Protein 8GJY (pdb70)

GO terms:
  GO:0003725 double-stranded RNA binding (F, IDA)
  GO:0016779 nucleotidyltransferase activity (F, IDA)

Nearest PDB structures (foldseek):
  8gjy-assembly1_A  TM=1.003E+00  e=2.990E-67  Stylophora pistillata
  5eom-assembly4_E  TM=8.001E-01  e=8.381E-23  Homo sapiens
  5eom-assembly2_B  TM=8.092E-01  e=1.813E-22  Homo sapiens
  5eom-assembly1_A  TM=8.102E-01  e=3.324E-22  Homo sapiens
  5eom-assembly7_H  TM=8.044E-01  e=8.964E-22  Homo sapiens

Organism: Stylophora pistillata (NCBI:txid50429)

InterPro domains:
  IPR024810 MAB21L/Cyclic GMP-AMP synthase-like receptor [SM01265] (65-365)
  IPR046903 Mab-21-like, nucleotidyltransferase domain [PF03281] (66-256)
  IPR046906 Mab-21-like, HhH/H2TH-like domain [PF20266] (267-361)

Radius of gyration: 21.28 Å; Cα contacts (8 Å, |Δi|>4): 542; chains: 1; bounding box: 44×40×60 Å

B-factor: mean 24.96, std 11.99, range [10.06, 82.02]

Structure (mmCIF, N/CA/C/O backbone):
data_8GJY
#
_entry.id   8GJY
#
_cell.length_a   165.160
_cell.length_b   41.319
_cell.length_c   58.649
_cell.angle_alpha   90.000
_cell.angle_beta   91.800
_cell.angle_gamma   90.000
#
_symmetry.space_group_name_H-M   'C 1 2 1'
#
loop_
_entity.id
_entity.type
_entity.pdbx_description
1 polymer 'cGAS-like receptor 1'
2 water water
#
loop_
_atom_site.group_PDB
_atom_site.id
_atom_site.type_symbol
_atom_site.label_atom_id
_atom_site.label_alt_id
_atom_site.label_comp_id
_atom_site.label_asym_id
_atom_site.label_entity_id
_atom_site.label_seq_id
_atom_site.pdbx_PDB_ins_code
_atom_site.Cartn_x
_atom_site.Cartn_y
_atom_site.Cartn_z
_atom_site.occupancy
_atom_site.B_iso_or_equiv
_atom_site.auth_seq_id
_atom_site.auth_comp_id
_atom_site.auth_asym_id
_atom_site.auth_atom_id
_atom_site.pdbx_PDB_model_num
ATOM 1 N N . TRP A 1 8 ? 77.59860 49.54075 78.24262 1.000 43.22139 8 TRP A N 1
ATOM 2 C CA . TRP A 1 8 ? 76.40986 48.69783 78.16879 1.000 36.70077 8 TRP A CA 1
ATOM 3 C C . TRP A 1 8 ? 75.34114 49.34546 77.28739 1.000 39.54722 8 TRP A C 1
ATOM 4 O O . TRP A 1 8 ? 75.02584 50.52444 77.42981 1.000 39.72058 8 TRP A O 1
ATOM 15 N N . GLU A 1 9 ? 74.79817 48.56755 76.35978 1.000 33.08821 9 GLU A N 1
ATOM 16 C CA . GLU A 1 9 ? 73.62746 48.96642 75.59694 1.000 30.80100 9 GLU A CA 1
ATOM 17 C C . GLU A 1 9 ? 72.66051 47.79433 75.57245 1.000 21.11661 9 GLU A C 1
ATOM 18 O O . GLU A 1 9 ? 73.06533 46.63747 75.70707 1.000 26.50097 9 GLU A O 1
ATOM 24 N N . SER A 1 10 ? 71.37338 48.10531 75.43789 1.000 20.05986 10 SER A N 1
ATOM 25 C CA . SER A 1 10 ? 70.35863 47.06920 75.47845 1.000 17.60062 10 SER A CA 1
ATOM 26 C C . SER A 1 10 ? 70.46420 46.17066 74.25069 1.000 17.79891 10 SER A C 1
ATOM 27 O O . SER A 1 10 ? 71.01903 46.54585 73.20955 1.000 17.46443 10 SER A O 1
ATOM 30 N N . LEU A 1 11 ? 69.91680 44.96383 74.38359 1.000 16.66576 11 LEU A N 1
ATOM 31 C CA . LEU A 1 11 ? 69.83901 44.06784 73.23543 1.000 12.13515 11 LEU A CA 1
ATOM 32 C C . LEU A 1 11 ? 68.97898 44.67355 72.12460 1.000 15.13789 11 LEU A C 1
ATOM 33 O O . LEU A 1 11 ? 69.26449 44.49127 70.93483 1.000 13.47125 11 LEU A O 1
ATOM 38 N N . ASN A 1 12 ? 67.92199 45.40032 72.49032 1.000 15.90362 12 ASN A N 1
ATOM 39 C CA . ASN A 1 12 ? 67.14837 46.13380 71.49045 1.000 13.85687 12 ASN A CA 1
ATOM 40 C C . ASN A 1 12 ? 68.03878 47.06783 70.68611 1.000 15.78059 12 ASN A C 1
ATOM 41 O O . ASN A 1 12 ? 67.94403 47.12530 69.45727 1.000 14.58489 12 ASN A O 1
ATOM 46 N N . THR A 1 13 ? 68.89728 47.83323 71.36446 1.000 14.74419 13 THR A N 1
ATOM 47 C CA . THR A 1 13 ? 69.76268 48.75834 70.64431 1.000 14.94111 13 THR A CA 1
ATOM 48 C C . THR A 1 13 ? 70.70360 48.00421 69.71641 1.000 13.60963 13 THR A C 1
ATOM 49 O O . THR A 1 13 ? 70.88129 48.38998 68.55247 1.000 14.90051 13 THR A O 1
ATOM 53 N N . THR A 1 14 ? 71.30090 46.91125 70.19703 1.000 13.26752 14 THR A N 1
ATOM 54 C CA . THR A 1 14 ? 72.22412 46.16631 69.34334 1.000 12.58983 14 THR A CA 1
ATOM 55 C C . THR A 1 14 ? 71.50100 45.54075 68.15486 1.000 14.09404 14 THR A C 1
ATOM 56 O O . THR A 1 14 ? 72.02801 45.55018 67.03528 1.000 12.43736 14 THR A O 1
ATOM 60 N N . LEU A 1 15 ? 70.29791 44.99514 68.36700 1.000 12.36359 15 LEU A N 1
ATOM 61 C CA . LEU A 1 15 ? 69.53163 44.44434 67.25527 1.000 10.32327 15 LEU A CA 1
ATOM 62 C C . LEU A 1 15 ? 69.21240 45.51906 66.22682 1.000 12.04325 15 LEU A C 1
ATOM 63 O O . LEU A 1 15 ? 69.25772 45.25761 65.01387 1.000 11.36083 15 LEU A O 1
ATOM 68 N N . ASN A 1 16 ? 68.88738 46.73177 66.68711 1.000 12.28252 16 ASN A N 1
ATOM 69 C CA . ASN A 1 16 ? 68.61036 47.80293 65.74230 1.000 11.46091 16 ASN A CA 1
ATOM 70 C C . ASN A 1 16 ? 69.87544 48.20081 64.98492 1.000 14.01225 16 ASN A C 1
ATOM 71 O O . ASN A 1 16 ? 69.81669 48.45603 63.77766 1.000 13.94857 16 ASN A O 1
ATOM 76 N N . ARG A 1 17 ? 71.03966 48.19934 65.65048 1.000 12.58189 17 ARG A N 1
ATOM 77 C CA . ARG A 1 17 ? 72.28401 48.44703 64.91116 1.000 13.83376 17 ARG A CA 1
ATOM 78 C C . ARG A 1 17 ? 72.53248 47.35805 63.86871 1.000 12.77877 17 ARG A C 1
ATOM 79 O O . ARG A 1 17 ? 73.05011 47.63305 62.77601 1.000 13.87008 17 ARG A O 1
ATOM 87 N N . PHE A 1 18 ? 72.18305 46.11113 64.19202 1.000 12.03140 18 PHE A N 1
ATOM 88 C CA . PHE A 1 18 ? 72.31084 45.03066 63.22300 1.000 12.59259 18 PHE A CA 1
ATOM 89 C C . PHE A 1 18 ? 71.40141 45.26679 62.02497 1.000 12.98277 18 PHE A C 1
ATOM 90 O O . PHE A 1 18 ? 71.83298 45.12129 60.87042 1.000 11.39148 18 PHE A O 1
ATOM 98 N N . THR A 1 19 ? 70.15159 45.66876 62.27484 1.000 11.49869 19 THR A N 1
ATOM 99 C CA . THR A 1 19 ? 69.24897 46.03148 61.18568 1.000 11.44580 19 THR A CA 1
ATOM 100 C C . THR A 1 19 ? 69.83580 47.15256 60.33480 1.000 14.44848 19 THR A C 1
ATOM 101 O O . THR A 1 19 ? 69.82996 47.08344 59.09574 1.000 13.72928 19 THR A O 1
ATOM 105 N N . ASP A 1 20 ? 70.36259 48.18740 60.98841 1.000 13.02456 20 ASP A N 1
ATOM 106 C CA . ASP A 1 20 ? 70.78573 49.38899 60.28105 1.000 14.20203 20 ASP A CA 1
ATOM 107 C C . ASP A 1 20 ? 72.05642 49.17944 59.46728 1.000 13.98743 20 ASP A C 1
ATOM 108 O O . ASP A 1 20 ? 72.32632 49.96522 58.55208 1.000 18.14038 20 ASP A O 1
ATOM 113 N N . ASN A 1 21 ? 72.85378 48.16775 59.79614 1.000 13.58406 21 ASN A N 1
ATOM 114 C CA . ASN A 1 21 ? 74.11487 47.92443 59.10877 1.000 14.55082 21 ASN A CA 1
ATOM 115 C C . ASN A 1 21 ? 74.08277 46.63960 58.30019 1.000 14.70641 21 ASN A C 1
ATOM 116 O O . ASN A 1 21 ? 74.25265 46.67040 57.07641 1.000 15.45585 21 ASN A O 1
ATOM 121 N N . VAL A 1 22 ? 73.83622 45.50154 58.94310 1.000 12.61461 22 VAL A N 1
ATOM 122 C CA . VAL A 1 22 ? 73.89435 44.23130 58.22687 1.000 12.42231 22 VAL A CA 1
ATOM 123 C C . VAL A 1 22 ? 72.64284 44.00365 57.38299 1.000 12.00411 22 VAL A C 1
ATOM 124 O O . VAL A 1 22 ? 72.74701 43.65389 56.19727 1.000 12.92795 22 VAL A O 1
ATOM 128 N N . VAL A 1 23 ? 71.44433 44.17399 57.95650 1.000 12.06834 23 VAL A N 1
ATOM 129 C CA . VAL A 1 23 ? 70.23433 43.98902 57.15300 1.000 10.96316 23 VAL A CA 1
ATOM 130 C C . VAL A 1 23 ? 70.16674 45.03039 56.04491 1.000 13.77056 23 VAL A C 1
ATOM 131 O O . VAL A 1 23 ? 69.77037 44.71865 54.90902 1.000 15.07342 23 VAL A O 1
ATOM 135 N N . LYS A 1 24 ? 70.59811 46.26799 56.32526 1.000 12.78212 24 LYS A N 1
ATOM 136 C CA . LYS A 1 24 ? 70.64433 47.27654 55.26367 1.000 13.36207 24 LYS A CA 1
ATOM 137 C C . LYS A 1 24 ? 71.52236 46.81298 54.10472 1.000 15.17375 24 LYS A C 1
ATOM 138 O O . LYS A 1 24 ? 71.14478 46.96665 52.94440 1.000 15.21969 24 LYS A O 1
ATOM 144 N N . PHE A 1 25 ? 72.69414 46.24556 54.39648 1.000 13.09842 25 PHE A N 1
ATOM 145 C CA . PHE A 1 25 ? 73.55015 45.75753 53.31505 1.000 13.54432 25 PHE A CA 1
ATOM 146 C C . PHE A 1 25 ? 72.87448 44.63577 52.53562 1.000 12.58766 25 PHE A C 1
ATOM 147 O O . PHE A 1 25 ? 72.99249 44.56916 51.29515 1.000 13.44283 25 PHE A O 1
ATOM 155 N N . ARG A 1 26 ? 72.17333 43.74072 53.23921 1.000 12.47803 26 ARG A N 1
ATOM 156 C CA . ARG A 1 26 ? 71.41312 42.68257 52.57368 1.000 11.74653 26 ARG A CA 1
ATOM 157 C C . ARG A 1 26 ? 70.37659 43.27205 51.63033 1.000 14.88683 26 ARG A C 1
ATOM 158 O O . ARG A 1 26 ? 70.27005 42.85086 50.46614 1.000 14.86007 26 ARG A O 1
ATOM 166 N N . ARG A 1 27 ? 69.61097 44.25970 52.11429 1.000 14.37764 27 ARG A N 1
ATOM 167 C CA . ARG A 1 27 ? 68.59581 44.90205 51.27782 1.000 15.66969 27 ARG A CA 1
ATOM 168 C C . ARG A 1 27 ? 69.22524 45.58467 50.07240 1.000 17.29625 27 ARG A C 1
ATOM 169 O O . ARG A 1 27 ? 68.72263 45.47228 48.94873 1.000 18.14606 27 ARG A O 1
ATOM 177 N N . ASP A 1 28 ? 70.31617 46.31730 50.28771 1.000 15.71775 28 ASP A N 1
ATOM 178 C CA . ASP A 1 28 ? 70.95708 46.99155 49.16685 1.000 16.27402 28 ASP A CA 1
ATOM 179 C C . ASP A 1 28 ? 71.48176 45.98587 48.15439 1.000 17.90989 28 ASP A C 1
ATOM 180 O O . ASP A 1 28 ? 71.42733 46.23949 46.94196 1.000 17.56513 28 ASP A O 1
ATOM 185 N N . SER A 1 29 ? 71.95728 44.82849 48.62281 1.000 14.31092 29 SER A N 1
ATOM 186 C CA . SER A 1 29 ? 72.44580 43.80800 47.70079 1.000 13.71741 29 SER A CA 1
ATOM 187 C C . SER A 1 29 ? 71.30134 43.20121 46.90261 1.000 14.85377 29 SER A C 1
ATOM 188 O O . SER A 1 29 ? 71.45416 42.90110 45.70484 1.000 15.47930 29 SER A O 1
ATOM 191 N N . ARG A 1 30 ? 70.14873 43.01976 47.54317 1.000 14.79147 30 ARG A N 1
ATOM 192 C CA . ARG A 1 30 ? 68.97627 42.50903 46.83956 1.000 14.73106 30 ARG A CA 1
ATOM 193 C C . ARG A 1 30 ? 68.53019 43.48598 45.76307 1.000 18.50160 30 ARG A C 1
ATOM 194 O O . ARG A 1 30 ? 68.25618 43.09024 44.62274 1.000 17.84560 30 ARG A O 1
ATOM 202 N N . THR A 1 31 ? 68.47102 44.77607 46.10628 1.000 17.33595 31 THR A N 1
ATOM 203 C CA . THR A 1 31 ? 68.04714 45.79571 45.14462 1.000 17.80899 31 THR A CA 1
ATOM 204 C C . THR A 1 31 ? 68.97755 45.84682 43.94267 1.000 22.91218 31 THR A C 1
ATOM 205 O O . THR A 1 31 ? 68.51869 45.93792 42.79420 1.000 23.77853 31 THR A O 1
ATOM 209 N N . LYS A 1 32 ? 70.29003 45.79875 44.18097 1.000 19.34579 32 LYS A N 1
ATOM 210 C CA . LYS A 1 32 ? 71.23349 45.87327 43.06699 1.000 20.39011 32 LYS A CA 1
ATOM 211 C C . LYS A 1 32 ? 71.08398 44.67164 42.14203 1.000 24.06898 32 LYS A C 1
ATOM 212 O O . LYS A 1 32 ? 71.15543 44.80686 40.91159 1.000 23.22890 32 LYS A O 1
ATOM 218 N N . ALA A 1 33 ? 70.83799 43.49431 42.71193 1.000 18.95928 33 ALA A N 1
ATOM 219 C CA . ALA A 1 33 ? 70.61834 42.30348 41.89950 1.000 20.15145 33 ALA A CA 1
ATOM 220 C C . ALA A 1 33 ? 69.34006 42.42259 41.07977 1.000 19.83736 33 ALA A C 1
ATOM 221 O O . ALA A 1 33 ? 69.33324 42.11617 39.87831 1.000 20.31437 33 ALA A O 1
ATOM 223 N N . LEU A 1 34 ? 68.24686 42.85114 41.71789 1.000 19.58588 34 LEU A N 1
ATOM 224 C CA . LEU A 1 34 ? 66.96107 42.95362 41.03058 1.000 22.50812 34 LEU A CA 1
ATOM 225 C C . LEU A 1 34 ? 67.06467 43.85704 39.81419 1.000 26.51605 34 LEU A C 1
ATOM 226 O O . LEU A 1 34 ? 66.48116 43.56728 38.76024 1.000 24.01867 34 LEU A O 1
ATOM 231 N N . LYS A 1 35 ? 67.82656 44.94524 39.92471 1.000 23.21703 35 LYS A N 1
ATOM 232 C CA . LYS A 1 35 ? 68.00108 45.82467 38.77165 1.000 26.34589 35 LYS A CA 1
ATOM 233 C C . LYS A 1 35 ? 68.71579 45.11567 37.62813 1.000 25.25939 35 LYS A C 1
ATOM 234 O O . LYS A 1 35 ? 68.53568 45.48182 36.45873 1.000 28.10564 35 LYS A O 1
ATOM 240 N N . CYS A 1 36 ? 69.51000 44.09053 37.93604 1.000 24.61963 36 CYS A N 1
ATOM 241 C CA . CYS A 1 36 ? 70.16347 43.30825 36.89117 1.000 24.22115 36 CYS A CA 1
ATOM 242 C C . CYS A 1 36 ? 69.21208 42.27730 36.29367 1.000 23.70472 36 CYS A C 1
ATOM 243 O O . CYS A 1 36 ? 68.98780 42.26426 35.07479 1.000 26.05813 36 CYS A O 1
ATOM 246 N N . TRP A 1 37 ? 68.61573 41.41641 37.12051 1.000 23.04538 37 TRP A N 1
ATOM 247 C CA . TRP A 1 37 ? 67.92237 40.28512 36.51408 1.000 21.85458 37 TRP A CA 1
ATOM 248 C C . TRP A 1 37 ? 66.47738 40.57157 36.13177 1.000 22.37761 37 TRP A C 1
ATOM 249 O O . TRP A 1 37 ? 65.93423 39.84679 35.29194 1.000 18.95733 37 TRP A O 1
ATOM 260 N N . ARG A 1 38 ? 65.83139 41.58357 36.71127 1.000 19.09534 38 ARG A N 1
ATOM 261 C CA . ARG A 1 38 ? 64.43926 41.84771 36.34644 1.000 20.79197 38 ARG A CA 1
ATOM 262 C C . ARG A 1 38 ? 64.26100 42.06703 34.84953 1.000 20.32976 38 ARG A C 1
ATOM 263 O O . ARG A 1 38 ? 63.35431 41.44565 34.26387 1.000 20.65051 38 ARG A O 1
ATOM 271 N N . PRO A 1 39 ? 65.06011 42.89840 34.16581 1.000 21.89397 39 PRO A N 1
ATOM 272 C CA . PRO A 1 39 ? 64.86515 43.04444 32.71299 1.000 22.87750 39 PRO A CA 1
ATOM 273 C C . PRO A 1 39 ? 65.14085 41.76801 31.94535 1.000 21.20300 39 PRO A C 1
ATOM 274 O O . PRO A 1 39 ? 64.55749 41.55939 30.87169 1.000 21.38756 39 PRO A O 1
ATOM 278 N N . ILE A 1 40 ? 66.01954 40.90746 32.45804 1.000 19.38960 40 ILE A N 1
ATOM 279 C CA . ILE A 1 40 ? 66.30382 39.64574 31.78133 1.000 18.04537 40 ILE A CA 1
ATOM 280 C C . ILE A 1 40 ? 65.10360 38.70938 31.86939 1.000 17.88509 40 ILE A C 1
ATOM 281 O O . ILE A 1 40 ? 64.65096 38.15462 30.86132 1.000 17.98054 40 ILE A O 1
ATOM 286 N N . VAL A 1 41 ? 64.54894 38.52833 33.07133 1.000 17.07959 41 VAL A N 1
ATOM 287 C CA . VAL A 1 41 ? 63.35622 37.69554 33.20891 1.000 16.05387 41 VAL A CA 1
ATOM 288 C C . VAL A 1 41 ? 62.18589 38.27917 32.42662 1.000 16.27630 41 VAL A C 1
ATOM 289 O O . VAL A 1 41 ? 61.43615 37.54934 31.76161 1.000 16.31047 41 VAL A O 1
ATOM 293 N N . ASP A 1 42 ? 62.00201 39.60152 32.48623 1.000 16.70680 42 ASP A N 1
ATOM 294 C CA . ASP A 1 42 ? 60.92960 40.21682 31.71059 1.000 17.25677 42 ASP A CA 1
ATOM 295 C C . ASP A 1 42 ? 61.11650 39.95274 30.22177 1.000 18.63464 42 ASP A C 1
ATOM 296 O O . ASP A 1 42 ? 60.14361 39.70329 29.50169 1.000 19.64147 42 ASP A O 1
ATOM 301 N N . GLY A 1 43 ? 62.36420 39.99838 29.74597 1.000 17.81952 43 GLY A N 1
ATOM 302 C CA . GLY A 1 43 ? 62.61959 39.74887 28.33766 1.000 17.17744 43 GLY A CA 1
ATOM 303 C C . GLY A 1 43 ? 62.37184 38.30390 27.95258 1.000 17.39902 43 GLY A C 1
ATOM 304 O O . GLY A 1 43 ? 61.88233 38.01787 26.85384 1.000 19.47330 43 GLY A O 1
ATOM 305 N N . ILE A 1 44 ? 62.70422 37.37304 28.84600 1.000 16.94137 44 ILE A N 1
ATOM 306 C CA . ILE A 1 44 ? 62.41578 35.96520 28.58453 1.000 16.81840 44 ILE A CA 1
ATOM 307 C C . ILE A 1 44 ? 60.91498 35.72396 28.53430 1.000 15.94217 44 ILE A C 1
ATOM 308 O O . ILE A 1 44 ? 60.40659 35.07396 27.60952 1.000 17.68441 44 ILE A O 1
ATOM 313 N N . VAL A 1 45 ? 60.18242 36.23782 29.52413 1.000 15.72819 45 VAL A N 1
ATOM 314 C CA . VAL A 1 45 ? 58.73189 36.08110 29.52201 1.000 16.52575 45 VAL A CA 1
ATOM 315 C C . VAL A 1 45 ? 58.12411 36.68474 28.26077 1.000 17.20665 45 VAL A C 1
ATOM 316 O O . VAL A 1 45 ? 57.25142 36.07812 27.62819 1.000 17.42385 45 VAL A O 1
ATOM 320 N N . ASP A 1 46 ? 58.58265 37.87901 27.86213 1.000 18.26634 46 ASP A N 1
ATOM 321 C CA . ASP A 1 46 ? 58.02849 38.52284 26.67545 1.000 19.35060 46 ASP A CA 1
ATOM 322 C C . ASP A 1 46 ? 58.24829 3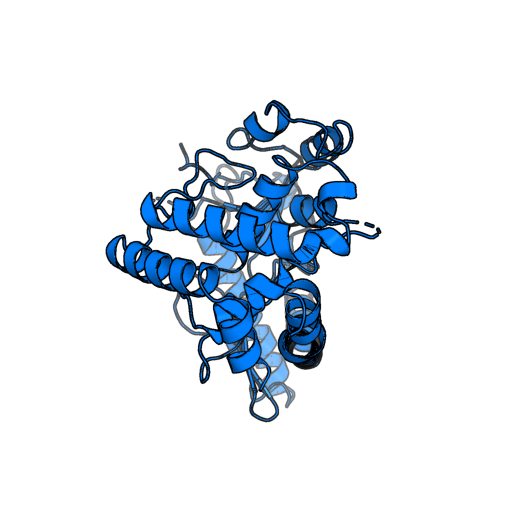7.67209 25.42771 1.000 17.94673 46 ASP A C 1
ATOM 323 O O . ASP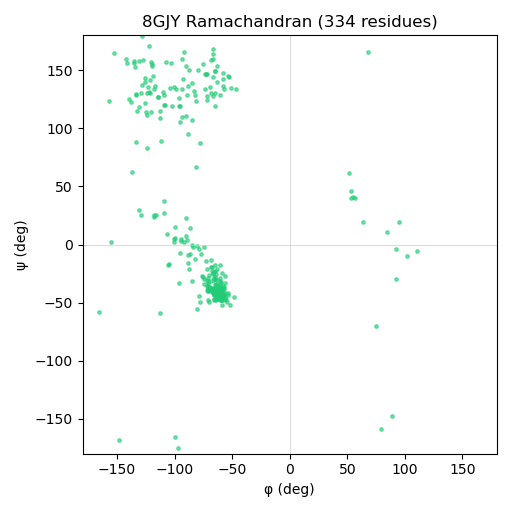 A 1 46 ? 57.33624 37.48582 24.61730 1.000 19.42360 46 ASP A O 1
ATOM 328 N N . TYR A 1 47 ? 59.46580 37.15230 25.25714 1.000 18.51689 47 TYR A N 1
ATOM 329 C CA . TYR A 1 47 ? 59.76943 36.32757 24.09306 1.000 18.32813 47 TYR A CA 1
ATOM 330 C C . TYR A 1 47 ? 58.92500 35.06247 24.09191 1.000 17.25157 47 TYR A C 1
ATOM 331 O O . TYR A 1 47 ? 58.32319 34.70446 23.07180 1.000 18.67640 47 TYR A O 1
ATOM 340 N N . VAL A 1 48 ? 58.84683 34.38199 25.23950 1.000 16.94971 48 VAL A N 1
ATOM 341 C CA . VAL A 1 48 ? 58.16624 33.09596 25.26954 1.000 17.92807 48 VAL A CA 1
ATOM 342 C C . VAL A 1 48 ? 56.67437 33.26531 25.01376 1.000 18.94906 48 VAL A C 1
ATOM 343 O O . VAL A 1 48 ? 56.07512 32.48053 24.27802 1.000 20.04678 48 VAL A O 1
ATOM 347 N N . LYS A 1 49 ? 56.04946 34.29341 25.59671 1.000 19.50716 49 LYS A N 1
ATOM 348 C CA . LYS A 1 49 ? 54.61447 34.45757 25.37818 1.000 21.96202 49 LYS A CA 1
ATOM 349 C C . LYS A 1 49 ? 54.29477 34.89620 23.95095 1.000 24.27460 49 LYS A C 1
ATOM 350 O O . LYS A 1 49 ? 53.20591 34.58933 23.44969 1.000 27.42661 49 LYS A O 1
ATOM 356 N N . ARG A 1 50 ? 55.22672 35.57940 23.26835 1.000 22.59278 50 ARG A N 1
ATOM 357 C CA . ARG A 1 50 ? 55.02023 35.94605 21.86782 1.000 27.19076 50 ARG A CA 1
ATOM 358 C C . ARG A 1 50 ? 55.22258 34.76280 20.93356 1.000 25.62894 50 ARG A C 1
ATOM 359 O O . ARG A 1 50 ? 54.65373 34.73634 19.83419 1.000 30.16613 50 ARG A O 1
ATOM 367 N N . LYS A 1 51 ? 56.04263 33.79473 21.33833 1.000 23.14725 51 LYS A N 1
ATOM 368 C CA . LYS A 1 51 ? 56.53287 32.76180 20.44248 1.000 23.30992 51 LYS A CA 1
ATOM 369 C C . LYS A 1 51 ? 55.88115 31.40202 20.62390 1.000 28.10139 51 LYS A C 1
ATOM 370 O O . LYS A 1 51 ? 56.02024 30.55251 19.73747 1.000 33.10984 51 LYS A O 1
ATOM 376 N N . ASP A 1 52 ? 55.19938 31.14671 21.73549 1.000 23.87911 52 ASP A N 1
ATOM 377 C CA . ASP A 1 52 ? 54.63920 29.82213 21.95824 1.000 23.13209 52 ASP A CA 1
ATOM 378 C 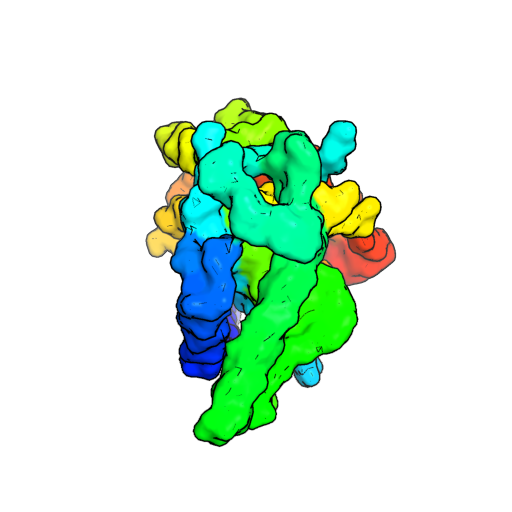C . ASP A 1 52 ? 53.24094 29.95567 22.53479 1.000 23.75272 52 ASP A C 1
ATOM 379 O O . ASP A 1 52 ? 53.06154 30.56369 23.59583 1.000 24.43616 52 ASP A O 1
ATOM 384 N N . ASP A 1 53 ? 52.25270 29.36947 21.85002 1.000 27.07821 53 ASP A N 1
ATOM 385 C CA . ASP A 1 53 ? 50.86872 29.55697 22.27709 1.000 28.63691 53 ASP A CA 1
ATOM 386 C C . ASP A 1 53 ? 50.55980 28.89127 23.61573 1.000 28.20484 53 ASP A C 1
ATOM 387 O O . ASP A 1 53 ? 49.58051 29.27176 24.26606 1.000 33.05993 53 ASP A O 1
ATOM 392 N N . ARG A 1 54 ? 51.37070 27.92997 24.06399 1.000 25.58101 54 ARG A N 1
ATOM 393 C CA . ARG A 1 54 ? 51.13328 27.35817 25.38645 1.000 22.03441 54 ARG A CA 1
ATOM 394 C C . ARG A 1 54 ? 51.38898 28.37081 26.49038 1.000 22.19974 54 ARG A C 1
ATOM 395 O O . ARG A 1 54 ? 50.83619 28.23561 27.58983 1.000 23.87397 54 ARG A O 1
ATOM 403 N N . PHE A 1 55 ? 52.18830 29.39835 26.21116 1.000 22.54316 55 PHE A N 1
ATOM 404 C CA . PHE A 1 55 ? 52.61089 30.36066 27.21943 1.000 20.48081 55 PHE A CA 1
ATOM 405 C C . PHE A 1 55 ? 52.12535 31.77332 26.91545 1.000 19.42783 55 PHE A C 1
ATOM 406 O O . PHE A 1 55 ? 52.70019 32.74182 27.42350 1.000 20.61655 55 PHE A O 1
ATOM 414 N N . HIS A 1 56 ? 51.05343 31.91097 26.13498 1.000 22.42593 56 HIS A N 1
ATOM 415 C CA . HIS A 1 56 ? 50.59731 33.23460 25.72435 1.000 24.82820 56 HIS A CA 1
ATOM 416 C C . HIS A 1 56 ? 50.15227 34.09947 26.90102 1.000 24.45180 56 HIS A C 1
ATOM 417 O O . HIS A 1 56 ? 50.13277 35.32756 26.77354 1.000 25.06346 56 HIS A O 1
ATOM 424 N N . ALA A 1 57 ? 49.81466 33.49848 28.04782 1.000 19.66352 57 ALA A N 1
ATOM 425 C CA . ALA A 1 57 ? 49.30950 34.23022 29.20523 1.000 21.01761 57 ALA A CA 1
ATOM 426 C C . ALA A 1 57 ? 50.25480 34.12901 30.39967 1.000 18.72764 57 ALA A C 1
ATOM 427 O O . ALA A 1 57 ? 49.83039 34.25928 31.54649 1.000 21.00495 57 ALA A O 1
ATOM 429 N N . LEU A 1 58 ? 51.53392 33.89119 30.13342 1.000 18.35545 58 LEU A N 1
ATOM 430 C CA . LEU A 1 58 ? 52.55041 33.82464 31.17834 1.000 18.24711 58 LEU A CA 1
ATOM 431 C C . LEU A 1 58 ? 52.79643 35.20006 31.78335 1.000 21.28663 58 LEU A C 1
ATOM 432 O O . LEU A 1 58 ? 52.93435 36.19556 31.06330 1.000 22.14371 58 LEU A O 1
ATOM 437 N N . SER A 1 59 ? 52.87936 35.25439 33.11341 1.000 20.56446 59 SER A N 1
ATOM 438 C CA . SER A 1 59 ? 53.16357 36.50566 33.79925 1.000 22.45007 59 SER A CA 1
ATOM 439 C C . SER A 1 59 ? 54.07926 36.23626 34.98071 1.000 21.77413 59 SER A C 1
ATOM 440 O O . SER A 1 59 ? 54.13550 35.12318 35.49829 1.000 21.58585 59 SER A O 1
ATOM 443 N N . VAL A 1 60 ? 54.80611 37.26976 35.39724 1.000 20.60652 60 VAL A N 1
ATOM 444 C CA . VAL A 1 60 ? 55.62355 37.19986 36.60602 1.000 18.87295 60 VAL A CA 1
ATOM 445 C C . VAL A 1 60 ? 54.74536 37.46752 37.82188 1.000 19.69296 60 VAL A C 1
ATOM 446 O O . VAL A 1 60 ? 54.00027 38.45409 37.85758 1.000 25.40140 60 VAL A O 1
ATOM 450 N N . PHE A 1 61 ? 54.81454 36.58357 38.81666 1.000 17.63591 61 PHE A N 1
ATOM 451 C CA . PHE A 1 61 ? 54.12440 36.78720 40.08410 1.000 18.74051 61 PHE A CA 1
ATOM 452 C C . PHE A 1 61 ? 55.09435 37.42137 41.07556 1.000 26.88356 61 PHE A C 1
ATOM 453 O O . PHE A 1 61 ? 56.10834 36.81127 41.42865 1.000 33.53502 61 PHE A O 1
ATOM 461 N N . HIS A 1 62 ? 54.76770 38.61965 41.55406 1.000 30.21162 62 HIS A N 1
ATOM 462 C CA . HIS A 1 62 ? 55.66747 39.38007 42.42142 1.000 30.80755 62 HIS A CA 1
ATOM 463 C C . HIS A 1 62 ? 55.49521 38.93451 43.87158 1.000 41.70790 62 HIS A C 1
ATOM 464 O O . HIS A 1 62 ? 54.49488 39.26282 44.51814 1.000 41.78869 62 HIS A O 1
ATOM 471 N N . LYS A 1 63 ? 56.48473 38.20114 44.38038 1.000 36.54119 63 LYS A N 1
ATOM 472 C CA . LYS A 1 63 ? 56.44837 37.60891 45.71105 1.000 49.82949 63 LYS A CA 1
ATOM 473 C C . LYS A 1 63 ? 57.03648 38.55668 46.75262 1.000 51.47029 63 LYS A C 1
ATOM 474 O O . LYS A 1 63 ? 57.87878 39.40663 46.44882 1.000 46.37229 63 LYS A O 1
ATOM 480 N N . GLY A 1 64 ? 56.58807 38.39148 47.99914 1.000 53.64142 64 GLY A N 1
ATOM 481 C CA . GLY A 1 64 ? 57.11093 39.21159 49.07811 1.000 56.65116 64 GLY A CA 1
ATOM 482 C C . GLY A 1 64 ? 58.51114 38.81907 49.50725 1.000 59.60080 64 GLY A C 1
ATOM 483 O O . GLY A 1 64 ? 59.28627 39.66883 49.95741 1.000 60.76947 64 GLY A O 1
ATOM 484 N N . SER A 1 65 ? 58.85732 37.53923 49.37312 1.000 48.92182 65 SER A N 1
ATOM 485 C CA . SER A 1 65 ? 60.16219 37.02863 49.77539 1.000 47.22289 65 SER A CA 1
ATOM 486 C C . SER A 1 65 ? 60.64338 36.03332 48.73198 1.000 46.90867 65 SER A C 1
ATOM 487 O O . SER A 1 65 ? 59.94530 35.06056 48.43143 1.000 47.20394 65 SER A O 1
ATOM 490 N N . TYR A 1 66 ? 61.83865 36.26888 48.19059 1.000 31.33248 66 TYR A N 1
ATOM 491 C CA . TYR A 1 66 ? 62.30546 35.48072 47.05922 1.000 21.15566 66 TYR A CA 1
ATOM 492 C C . TYR A 1 66 ? 63.82747 35.45540 46.95757 1.000 19.07475 66 TYR A C 1
ATOM 493 O O . TYR A 1 66 ? 64.36805 34.89417 45.99854 1.000 21.13989 66 TYR A O 1
ATOM 502 N N . TYR A 1 67 ? 64.51664 36.09417 47.89652 1.000 18.48275 67 TYR A N 1
ATOM 503 C CA . TYR A 1 67 ? 65.96236 36.30805 47.86877 1.000 18.19088 67 TYR A CA 1
ATOM 504 C C . TYR A 1 67 ? 66.62538 35.55446 49.01297 1.000 18.25191 67 TYR A C 1
ATOM 505 O O . TYR A 1 67 ? 66.23679 35.72368 50.17476 1.000 18.57750 67 TYR A O 1
ATOM 514 N N . GLU A 1 68 ? 67.62322 34.73377 48.68738 1.000 16.10037 68 GLU A N 1
ATOM 515 C CA . GLU A 1 68 ? 68.41482 34.00634 49.67608 1.000 19.56383 68 GLU A CA 1
ATOM 516 C C . GLU A 1 68 ? 69.87930 34.15767 49.31321 1.000 15.89851 68 GLU A C 1
ATOM 517 O O . GLU A 1 68 ? 70.25566 33.88367 48.17431 1.000 19.25971 68 GLU A O 1
ATOM 523 N N . ARG A 1 69 ? 70.71035 34.56488 50.25909 1.000 15.36954 69 ARG A N 1
ATOM 524 C CA . ARG A 1 69 ? 72.13615 34.54376 49.97473 1.000 15.70471 69 ARG A CA 1
ATOM 525 C C . ARG A 1 69 ? 72.69551 33.17391 50.33050 1.000 16.77699 69 ARG A C 1
ATOM 526 O O . ARG A 1 69 ? 72.16788 32.47060 51.19956 1.000 17.93857 69 ARG A O 1
ATOM 534 N N . SER A 1 70 ? 73.74256 32.77908 49.61985 1.000 16.16814 70 SER A N 1
ATOM 535 C CA . SER A 1 70 ? 74.42157 31.53054 49.89702 1.000 16.44078 70 SER A CA 1
ATOM 536 C C . SER A 1 70 ? 75.67124 31.80714 50.72177 1.000 17.47238 70 SER A C 1
ATOM 537 O O . SER A 1 70 ? 75.84563 32.89200 51.28951 1.000 17.89579 70 SER A O 1
ATOM 540 N N . LYS A 1 71 ? 76.55297 30.81799 50.81166 1.000 18.41821 71 LYS A N 1
ATOM 541 C CA . LYS A 1 71 ? 77.81141 31.04233 51.49615 1.000 19.41235 71 LYS A CA 1
ATOM 542 C C . LYS A 1 71 ? 78.60965 32.11444 50.76375 1.000 20.96791 71 LYS A C 1
ATOM 543 O O . LYS A 1 71 ? 78.44042 32.34051 49.55946 1.000 20.91283 71 LYS A O 1
ATOM 549 N N . VAL A 1 72 ? 79.47498 32.80146 51.51105 1.000 20.82961 72 VAL A N 1
ATOM 550 C CA . VAL A 1 72 ? 80.33196 33.79269 50.89150 1.000 22.66893 72 VAL A CA 1
ATOM 551 C C . VAL A 1 72 ? 81.19422 33.09803 49.84528 1.000 26.03864 72 VAL A C 1
ATOM 552 O O . VAL A 1 72 ? 81.80607 32.05612 50.11278 1.000 30.14490 72 VAL A O 1
ATOM 556 N N . GLY A 1 73 ? 81.20094 33.65217 48.63037 1.000 22.23996 73 GLY A N 1
ATOM 557 C CA . GLY A 1 73 ? 81.85739 33.06569 47.47729 1.000 22.71223 73 GLY A CA 1
ATOM 558 C C . GLY A 1 73 ? 80.92681 32.36111 46.50682 1.000 21.80999 73 GLY A C 1
ATOM 559 O O . GLY A 1 73 ? 81.37379 31.98229 45.41291 1.000 23.96787 73 GLY A O 1
ATOM 560 N N . GLU A 1 74 ? 79.66008 32.16235 46.87897 1.000 20.45311 74 GLU A N 1
ATOM 561 C CA . GLU A 1 74 ? 78.64072 31.48284 46.08731 1.000 19.47820 74 GLU A CA 1
ATOM 562 C C . GLU A 1 74 ? 77.62408 32.48679 45.55233 1.000 18.85743 74 GLU A C 1
ATOM 563 O O . GLU A 1 74 ? 77.39501 33.54618 46.15061 1.000 20.02733 74 GLU A O 1
ATOM 569 N N . PRO A 1 75 ? 76.92464 32.14621 44.47789 1.000 19.52126 75 PRO A N 1
ATOM 570 C CA . PRO A 1 75 ? 75.92889 33.07262 43.92871 1.000 18.34175 75 PRO A CA 1
ATOM 571 C C . PRO A 1 75 ? 74.74239 33.29350 44.86350 1.000 16.81884 75 PRO A C 1
ATOM 572 O O . PRO A 1 75 ? 74.27307 32.37020 45.52954 1.000 17.91289 75 PRO A O 1
ATOM 576 N N . ASP A 1 76 ? 74.22822 34.52506 44.86656 1.000 17.28015 76 ASP A N 1
ATOM 577 C CA . ASP A 1 76 ? 72.93407 34.78449 45.48671 1.000 15.99425 76 ASP A CA 1
ATOM 578 C C . ASP A 1 76 ? 71.83511 34.05167 44.72093 1.000 15.96527 76 ASP A C 1
ATOM 579 O O . ASP A 1 76 ? 71.93678 33.84755 43.50578 1.000 16.53229 76 ASP A O 1
ATOM 584 N N . GLU A 1 77 ? 70.77968 33.65816 45.43131 1.000 17.29805 77 GLU A N 1
ATOM 585 C CA . GLU A 1 77 ? 69.70294 32.86700 44.85449 1.000 16.54100 77 GLU A CA 1
ATOM 586 C C . GLU A 1 77 ? 68.38372 33.62276 44.89232 1.000 17.14439 77 GLU A C 1
ATOM 587 O O . GLU A 1 77 ? 68.03028 34.24671 45.89599 1.000 17.30741 77 GLU A O 1
ATOM 593 N N . PHE A 1 78 ? 67.65488 33.55614 43.78545 1.000 16.84604 78 PHE A N 1
ATOM 594 C CA . PHE A 1 78 ? 66.32326 34.12188 43.67643 1.000 16.92660 78 PHE A CA 1
ATOM 595 C C . PHE A 1 78 ? 65.38798 33.02278 43.20505 1.000 18.45421 78 PHE A C 1
ATOM 596 O O . PHE A 1 78 ? 65.75708 32.20523 42.35431 1.000 22.23014 78 PHE A O 1
ATOM 604 N N . ASP A 1 79 ? 64.19502 32.99119 43.78003 1.000 19.29174 79 ASP A N 1
ATOM 605 C CA . ASP A 1 79 ? 63.16981 32.00792 43.44849 1.000 24.14349 79 ASP A CA 1
ATOM 606 C C . ASP A 1 79 ? 61.95832 32.78618 42.95533 1.000 21.03808 79 ASP A C 1
ATOM 607 O O . ASP A 1 79 ? 61.35653 33.54644 43.72210 1.000 22.63557 79 ASP A O 1
ATOM 612 N N . LEU A 1 80 ? 61.61621 32.62217 41.67845 1.000 18.64449 80 LEU A N 1
ATOM 613 C CA A LEU A 1 80 ? 60.52637 33.34848 41.04393 0.500 17.24637 80 LEU A CA 1
ATOM 614 C CA B LEU A 1 80 ? 60.50568 33.35016 41.08833 0.500 17.21975 80 LEU A CA 1
ATOM 615 C C . LEU A 1 80 ? 59.48006 32.37985 40.52157 1.000 19.42087 80 LEU A C 1
ATOM 616 O O . LEU A 1 80 ? 59.82104 31.30200 40.02002 1.000 23.30186 80 LEU A O 1
ATOM 625 N N . MET A 1 81 ? 58.21600 32.77489 40.61329 1.000 16.40861 81 MET A N 1
ATOM 626 C CA . MET A 1 81 ? 57.11068 32.01039 40.05547 1.000 14.96883 81 MET A CA 1
ATOM 627 C C . MET A 1 81 ? 56.55799 32.75817 38.85197 1.000 16.54005 81 MET A C 1
ATOM 628 O O . MET A 1 81 ? 56.27039 33.95439 38.93966 1.000 16.30357 81 MET A O 1
ATOM 633 N N . LEU A 1 82 ? 56.43990 32.05632 37.73033 1.000 14.46253 82 LEU A N 1
ATOM 634 C CA . LEU A 1 82 ? 55.81260 32.58217 36.52261 1.000 13.89342 82 LEU A CA 1
ATOM 635 C C . LEU A 1 82 ? 54.48562 31.85828 36.34742 1.000 14.11003 82 LEU A C 1
ATOM 636 O O . LEU A 1 82 ? 54.46327 30.63087 36.21298 1.000 17.73729 82 LEU A O 1
ATOM 641 N N . VAL A 1 83 ? 53.38800 32.60743 36.33592 1.000 13.90856 83 VAL A N 1
ATOM 642 C CA . VAL A 1 83 ? 52.05049 32.02478 36.37648 1.000 15.33693 83 VAL A CA 1
ATOM 643 C C . VAL A 1 83 ? 51.45979 31.97478 34.97627 1.000 15.25416 83 VAL A C 1
ATOM 644 O O . VAL A 1 83 ? 51.50081 32.96564 34.23245 1.000 17.10321 83 VAL A O 1
ATOM 648 N N . MET A 1 84 ? 50.87404 30.83277 34.63028 1.000 14.92908 84 MET A N 1
ATOM 649 C CA . MET A 1 84 ? 50.13192 30.70209 33.37883 1.000 16.33931 84 MET A CA 1
ATOM 650 C C . MET A 1 84 ? 48.69865 31.11740 33.67555 1.000 15.87152 84 MET A C 1
ATOM 651 O O . MET A 1 84 ? 47.89407 30.31553 34.15252 1.000 15.99725 84 MET A O 1
ATOM 656 N N . ASP A 1 85 ? 48.38075 32.38971 33.40488 1.000 17.11344 85 ASP A N 1
ATOM 657 C CA . ASP A 1 85 ? 47.12615 32.96274 33.88532 1.000 18.63287 85 ASP A CA 1
ATOM 658 C C . ASP A 1 85 ? 45.90098 32.31168 33.25222 1.000 19.89975 85 ASP A C 1
ATOM 659 O O . ASP A 1 85 ? 44.83899 32.25929 33.88114 1.000 20.78271 85 ASP A O 1
ATOM 664 N N . ASN A 1 86 ? 46.02275 31.80316 32.02696 1.000 18.05133 86 ASN A N 1
ATOM 665 C CA . ASN A 1 86 ? 44.88149 31.19714 31.35843 1.000 18.96898 86 ASN A CA 1
ATOM 666 C C . ASN A 1 86 ? 44.49042 29.84404 31.93562 1.000 19.02534 86 ASN A C 1
ATOM 667 O O . ASN A 1 86 ? 43.39438 29.36008 31.63664 1.000 23.16559 86 ASN A O 1
ATOM 672 N N . LEU A 1 87 ? 45.34153 29.22026 32.74523 1.000 18.11755 87 LEU A N 1
ATOM 673 C CA . LEU A 1 87 ? 45.04900 27.89833 33.27517 1.000 18.92729 87 LEU A CA 1
ATOM 674 C C . LEU A 1 87 ? 44.39849 27.94197 34.64801 1.000 19.83654 87 LEU A C 1
ATOM 675 O O . LEU A 1 87 ? 44.15994 26.88053 35.22921 1.000 18.70870 87 LEU A O 1
ATOM 680 N N . GLU A 1 88 ? 44.08148 29.13618 35.15230 1.000 17.47329 88 GLU A N 1
ATOM 681 C CA . GLU A 1 88 ? 43.51861 29.29414 36.48970 1.000 17.32882 88 GLU A CA 1
ATOM 682 C C . GLU A 1 88 ? 42.38560 28.30809 36.73653 1.000 19.18579 88 GLU A C 1
ATOM 683 O O . GLU A 1 88 ? 41.48977 28.13803 35.89954 1.000 20.26397 88 GLU A O 1
ATOM 689 N N . LEU A 1 89 ? 42.42658 27.66238 37.90373 1.000 18.73543 89 LEU A N 1
ATOM 690 C CA . LEU A 1 89 ? 41.48354 26.61344 38.26116 1.000 18.84441 89 LEU A CA 1
ATOM 691 C C . LEU A 1 89 ? 40.40010 27.15423 39.17828 1.000 22.45378 89 LEU A C 1
ATOM 692 O O . LEU A 1 89 ? 40.68291 27.89481 40.12517 1.000 21.27099 89 LEU A O 1
ATOM 697 N N . TYR A 1 90 ? 39.16225 26.77199 38.88788 1.000 24.33543 90 TYR A N 1
ATOM 698 C CA . TYR A 1 90 ? 37.99460 27.20341 39.66041 1.000 30.32442 90 TYR A CA 1
ATOM 699 C C . TYR A 1 90 ? 37.27643 26.02446 40.30770 1.000 46.20556 90 TYR A C 1
ATOM 700 O O . TYR A 1 90 ? 37.84742 24.94164 40.46211 1.000 42.65742 90 TYR A O 1
ATOM 709 N N . GLU A 1 102 ? 47.30965 8.23195 44.72939 1.000 46.90115 102 GLU A N 1
ATOM 710 C CA . GLU A 1 102 ? 47.10967 9.34552 45.65195 1.000 47.42169 102 GLU A CA 1
ATOM 711 C C . GLU A 1 102 ? 48.43018 10.06288 45.92231 1.000 38.79118 102 GLU A C 1
ATOM 712 O O . GLU A 1 102 ? 49.43914 9.43030 46.22877 1.000 41.66949 102 GLU A O 1
ATOM 718 N N . PRO A 1 103 ? 48.41830 11.38596 45.81139 1.000 38.27235 103 PRO A N 1
ATOM 719 C CA . PRO A 1 103 ? 49.66945 12.15103 45.85341 1.000 32.02687 103 PRO A CA 1
ATOM 720 C C . PRO A 1 103 ? 50.21849 12.25735 47.26486 1.000 25.36927 103 PRO A C 1
ATOM 721 O O . PRO A 1 103 ? 49.46736 12.16676 48.24807 1.000 33.08258 103 PRO A O 1
ATOM 725 N N . PRO A 1 104 ? 51.52694 12.44889 47.40381 1.000 23.31142 104 PRO A N 1
ATOM 726 C CA . PRO A 1 104 ? 52.10481 12.69077 48.72708 1.000 24.97691 104 PRO A CA 1
ATOM 727 C C . PRO A 1 104 ? 51.64271 14.02456 49.28406 1.000 22.79381 104 PRO A C 1
ATOM 728 O O . PRO A 1 104 ? 51.20867 14.91958 48.55527 1.000 19.78429 104 PRO A O 1
ATOM 732 N N . ILE A 1 105 ? 51.74314 14.14765 50.61018 1.000 20.52694 105 ILE A N 1
ATOM 733 C CA . ILE A 1 105 ? 51.31689 15.37966 51.26366 1.000 18.74997 105 ILE A CA 1
ATOM 734 C C . ILE A 1 105 ? 52.08405 16.56251 50.68715 1.000 17.47404 105 ILE A C 1
ATOM 735 O O . ILE A 1 105 ? 53.29787 16.49498 50.45640 1.000 19.11129 105 ILE A O 1
ATOM 740 N N . GLY A 1 106 ? 51.36181 17.65463 50.42137 1.000 18.81056 106 GLY A N 1
ATOM 741 C CA . GLY A 1 106 ? 51.95621 18.82395 49.80681 1.000 16.05033 106 GLY A CA 1
ATOM 742 C C . GLY A 1 106 ? 51.87108 18.87558 48.29560 1.000 15.99971 106 GLY A C 1
ATOM 743 O O . GLY A 1 106 ? 52.28328 19.88871 47.70346 1.000 15.67256 106 GLY A O 1
ATOM 744 N N . PHE A 1 107 ? 51.34120 17.83352 47.65449 1.000 17.16758 107 PHE A N 1
ATOM 745 C CA . PHE A 1 107 ? 51.35675 17.73569 46.20082 1.000 16.91652 107 PHE A CA 1
ATOM 746 C C . PHE A 1 107 ? 49.99610 17.28557 45.68623 1.000 17.63749 107 PHE A C 1
ATOM 747 O O . PHE A 1 107 ? 49.20811 16.65564 46.39796 1.000 20.64409 107 PHE A O 1
ATOM 755 N N . THR A 1 108 ? 49.74355 17.59599 44.41502 1.000 17.37701 108 THR A N 1
ATOM 756 C CA . THR A 1 108 ? 48.50316 17.19756 43.77189 1.000 17.17643 108 THR A CA 1
ATOM 757 C C . THR A 1 108 ? 48.73268 17.04908 42.27650 1.000 21.36549 108 THR A C 1
ATOM 758 O O . THR A 1 108 ? 49.74681 17.49159 41.73803 1.000 20.19694 108 THR A O 1
ATOM 762 N N . THR A 1 109 ? 47.78477 16.40039 41.61457 1.000 21.77710 109 THR A N 1
ATOM 763 C CA . THR A 1 109 ? 47.75356 16.41200 40.15980 1.000 20.29338 109 THR A CA 1
ATOM 764 C C . THR A 1 109 ? 46.87418 17.56593 39.69044 1.000 22.52941 109 THR A C 1
ATOM 765 O O . THR A 1 109 ? 46.11405 18.15002 40.46075 1.000 24.24557 109 THR A O 1
ATOM 769 N N . VAL A 1 110 ? 46.98372 17.89720 38.40768 1.000 23.13537 110 VAL A N 1
ATOM 770 C CA . VAL A 1 110 ? 46.28175 19.03265 37.82053 1.000 23.67930 110 VAL A CA 1
ATOM 771 C C . VAL A 1 110 ? 45.58457 18.57349 36.54756 1.000 22.74444 110 VAL A C 1
ATOM 772 O O . VAL A 1 110 ? 46.24599 18.13652 35.59721 1.000 21.84517 110 VAL A O 1
ATOM 776 N N . MET A 1 111 ? 44.25860 18.68125 36.51942 1.000 24.56067 111 MET A N 1
ATOM 777 C CA . MET A 1 111 ? 43.48071 18.51638 35.29623 1.000 27.34311 111 MET A CA 1
ATOM 778 C C . MET A 1 111 ? 43.08258 19.90408 34.80827 1.000 29.45244 111 MET A C 1
ATOM 779 O O . MET A 1 111 ? 42.40224 20.64285 35.52634 1.000 31.41452 111 MET A O 1
ATOM 784 N N . ILE A 1 112 ? 43.51411 20.27213 33.60927 1.000 29.55505 112 ILE A N 1
ATOM 785 C CA . ILE A 1 112 ? 43.25617 21.62527 33.13949 1.000 31.72330 112 ILE A CA 1
ATOM 786 C C . ILE A 1 112 ? 41.96867 21.65694 32.32550 1.000 37.59940 112 ILE A C 1
ATOM 787 O O . ILE A 1 112 ? 41.48981 20.635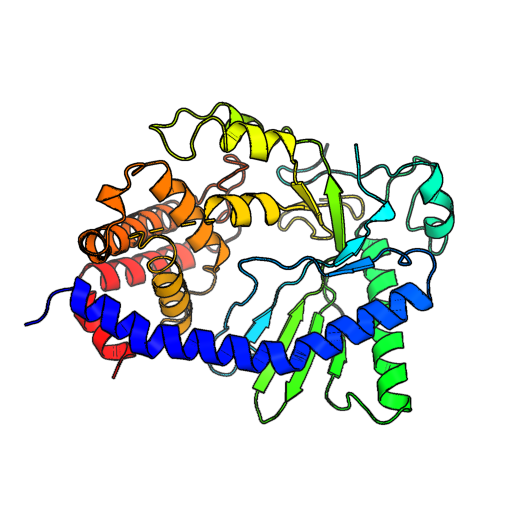45 31.82149 1.000 38.11481 112 ILE A O 1
ATOM 792 N N . ASP A 1 113 ? 41.40107 22.86018 32.21054 1.000 36.15893 113 ASP A N 1
ATOM 793 C CA . ASP A 1 113 ? 40.15439 23.06348 31.47854 1.000 38.85980 113 ASP A CA 1
ATOM 794 C C . ASP A 1 113 ? 40.28730 22.57024 30.04278 1.000 40.06446 113 ASP A C 1
ATOM 795 O O . ASP A 1 113 ? 41.27753 22.86033 29.36560 1.000 40.59224 113 ASP A O 1
ATOM 800 N N . GLN A 1 114 ? 39.27980 21.81909 29.58150 1.000 37.68708 114 GLN A N 1
ATOM 801 C CA . GLN A 1 114 ? 39.35643 21.18825 28.26487 1.000 46.61185 114 GLN A CA 1
ATOM 802 C C . GLN A 1 114 ? 39.60095 22.20497 27.15442 1.000 45.08808 114 GLN A C 1
ATOM 803 O O . GLN A 1 114 ? 40.28458 21.89520 26.17041 1.000 49.55846 114 GLN A O 1
ATOM 809 N N . GLY A 1 115 ? 39.06868 23.42150 27.29390 1.000 41.69584 115 GLY A N 1
ATOM 810 C CA . GLY A 1 115 ? 39.32735 24.45519 26.30605 1.000 42.00104 115 GLY A CA 1
ATOM 811 C C . GLY A 1 115 ? 40.77952 24.88692 26.22744 1.000 47.19999 115 GLY A C 1
ATOM 812 O O . GLY A 1 115 ? 41.18219 25.49743 25.23268 1.000 48.69455 115 GLY A O 1
ATOM 813 N N . GLU A 1 116 ? 41.57613 24.58417 27.25044 1.000 38.58460 116 GLU A N 1
ATOM 814 C CA . GLU A 1 116 ? 42.98752 24.94717 27.29381 1.000 33.94508 116 GLU A CA 1
ATOM 815 C C . GLU A 1 116 ? 43.89937 23.78453 26.93326 1.000 35.65454 116 GLU A C 1
ATOM 816 O O . GLU A 1 116 ? 45.12962 23.93727 26.95472 1.000 34.04496 116 GLU A O 1
ATOM 822 N N . GLU A 1 117 ? 43.31805 22.63829 26.58418 1.000 36.99102 117 GLU A N 1
ATOM 823 C CA . GLU A 1 117 ? 44.07710 21.40666 26.40192 1.000 38.65502 117 GLU A CA 1
ATOM 824 C C . GLU A 1 117 ? 44.93934 21.44719 25.14726 1.000 38.26802 117 GLU A C 1
ATOM 825 O O . GLU A 1 117 ? 46.12154 21.08649 25.18480 1.000 36.90342 117 GLU A O 1
ATOM 831 N N . LYS A 1 118 ? 44.35611 21.86645 24.02219 1.000 39.91263 118 LYS A N 1
ATOM 832 C CA . LYS A 1 118 ? 44.94183 21.55871 22.71774 1.000 36.32717 118 LYS A CA 1
ATOM 833 C C . LYS A 1 118 ? 46.38155 22.03363 22.53576 1.000 33.11269 118 LYS A C 1
ATOM 834 O O . LYS A 1 118 ? 47.18726 21.25206 22.00132 1.000 33.59104 118 LYS A O 1
ATOM 840 N N . PRO A 1 119 ? 46.77738 23.25310 22.91915 1.000 31.96536 119 PRO A N 1
ATOM 841 C CA . PRO A 1 119 ? 48.18638 23.63019 22.71760 1.000 35.69905 119 PRO A CA 1
ATOM 842 C C . PRO A 1 119 ? 49.15178 22.72659 23.46034 1.000 32.78129 119 PRO A C 1
ATOM 843 O O . PRO A 1 119 ? 50.27333 22.49796 22.98420 1.000 28.92364 119 PRO A O 1
ATOM 847 N N . TRP A 1 120 ? 48.73859 22.19166 24.61247 1.000 31.63018 120 TRP A N 1
ATOM 848 C CA . TRP A 1 120 ? 49.60886 21.34486 25.41417 1.000 27.04311 120 TRP A CA 1
ATOM 849 C C . TRP A 1 120 ? 49.71523 19.91708 24.88520 1.000 28.38742 120 TRP A C 1
ATOM 850 O O . TRP A 1 120 ? 50.49179 19.12642 25.42954 1.000 27.85345 120 TRP A O 1
ATOM 861 N N . LYS A 1 121 ? 48.97181 19.55805 23.83622 1.000 31.40173 121 LYS A N 1
ATOM 862 C CA . LYS A 1 121 ? 49.21713 18.26757 23.20517 1.000 32.39210 121 LYS A CA 1
ATOM 863 C C . LYS A 1 121 ? 50.58189 18.24281 22.53557 1.000 31.43889 121 LYS A C 1
ATOM 864 O O . LYS A 1 121 ? 51.17250 17.17023 22.36263 1.000 35.13226 121 LYS A O 1
ATOM 870 N N . ARG A 1 122 ? 51.09099 19.41002 22.14797 1.000 27.51141 122 ARG A N 1
ATOM 871 C CA . ARG A 1 122 ? 52.43021 19.50018 21.58890 1.000 31.67942 122 ARG A CA 1
ATOM 872 C C . ARG A 1 122 ? 53.44866 19.11206 22.65331 1.000 34.20591 122 ARG A C 1
ATOM 873 O O . ARG A 1 122 ? 53.39162 19.59958 23.78833 1.000 28.30574 122 ARG A O 1
ATOM 881 N N . ASP A 1 123 ? 54.35973 18.20775 22.28747 1.000 30.87879 123 ASP A N 1
ATOM 882 C CA . ASP A 1 123 ? 55.34673 17.62111 23.19340 1.000 32.58250 123 ASP A CA 1
ATOM 883 C C . ASP A 1 123 ? 54.69249 16.80482 24.31118 1.000 32.03428 123 ASP A C 1
ATOM 884 O O . ASP A 1 123 ? 55.32022 16.54082 25.34653 1.000 31.53850 123 ASP A O 1
ATOM 889 N N . GLU A 1 124 ? 53.43632 16.40009 24.11156 1.000 31.44542 124 GLU A N 1
ATOM 890 C CA . GLU A 1 124 ? 52.71778 15.50706 25.02570 1.000 36.77998 124 GLU A CA 1
ATOM 891 C C . GLU A 1 124 ? 52.74935 16.02015 26.46464 1.000 29.90997 124 GLU A C 1
ATOM 892 O O . GLU A 1 124 ? 52.98432 15.27088 27.41551 1.000 35.43578 124 GLU A O 1
ATOM 898 N N . CYS A 1 125 ? 52.48479 17.31872 26.62343 1.000 27.04082 125 CYS A N 1
ATOM 899 C CA . CYS A 1 125 ? 52.49817 17.90400 27.95807 1.000 23.03475 125 CYS A CA 1
ATOM 900 C C . CYS A 1 125 ? 51.26018 17.52275 28.74970 1.000 26.42895 125 CYS A C 1
ATOM 901 O O . CYS A 1 125 ? 51.30912 17.47520 29.98039 1.000 25.32490 125 CYS A O 1
ATOM 904 N N . VAL A 1 126 ? 50.15007 17.26923 28.07004 1.000 27.02215 126 VAL A N 1
ATOM 905 C CA . VAL A 1 126 ? 48.90806 16.86788 28.71154 1.000 27.96548 126 VAL A CA 1
ATOM 906 C C . VAL A 1 126 ? 48.53869 15.48313 28.19634 1.000 30.21776 126 VAL A C 1
ATOM 907 O O . VAL A 1 126 ? 48.81107 15.14114 27.04079 1.000 32.99579 126 VAL A O 1
ATOM 911 N N . ASN A 1 127 ? 47.94665 14.66453 29.06884 1.000 31.67943 127 ASN A N 1
ATOM 912 C CA . ASN A 1 127 ? 47.60795 13.30454 28.67755 1.000 35.31694 127 ASN A CA 1
ATOM 913 C C . ASN A 1 127 ? 46.14121 13.23865 28.25162 1.000 39.93181 127 ASN A C 1
ATOM 914 O O . ASN A 1 127 ? 45.44260 14.25540 28.18769 1.000 38.28890 127 ASN A O 1
ATOM 919 N N . ARG A 1 128 ? 45.66406 12.02254 27.97148 1.000 39.93824 128 ARG A N 1
ATOM 920 C CA . ARG A 1 128 ? 44.32345 11.83252 27.42758 1.000 43.40081 128 ARG A CA 1
ATOM 921 C C . ARG A 1 128 ? 43.22824 12.25788 28.39752 1.000 39.79638 128 ARG A C 1
ATOM 922 O O . ARG A 1 128 ? 42.11108 12.55385 27.95970 1.000 45.81428 128 ARG A O 1
ATOM 930 N N . ARG A 1 129 ? 43.51892 12.29863 29.69485 1.000 38.56088 129 ARG A N 1
ATOM 931 C CA . ARG A 1 129 ? 42.54749 12.67409 30.71289 1.000 39.92732 129 ARG A CA 1
ATOM 932 C C . ARG A 1 129 ? 42.56583 14.16135 31.03722 1.000 36.02162 129 ARG A C 1
ATOM 933 O O . ARG A 1 129 ? 41.81967 14.60092 31.91900 1.000 36.73613 129 ARG A O 1
ATOM 941 N N . GLY A 1 130 ? 43.40062 14.94014 30.36411 1.000 35.52632 130 GLY A N 1
ATOM 942 C CA . GLY A 1 130 ? 43.57100 16.33260 30.70496 1.000 34.18648 130 GLY A CA 1
ATOM 943 C C . GLY A 1 130 ? 44.56328 16.59682 31.81139 1.000 28.52299 130 GLY A C 1
ATOM 944 O O . GLY A 1 130 ? 44.63442 17.73261 32.29728 1.000 29.54687 130 GLY A O 1
ATOM 945 N N . MET A 1 131 ? 45.33784 15.59454 32.21909 1.000 27.51523 131 MET A N 1
ATOM 946 C CA . MET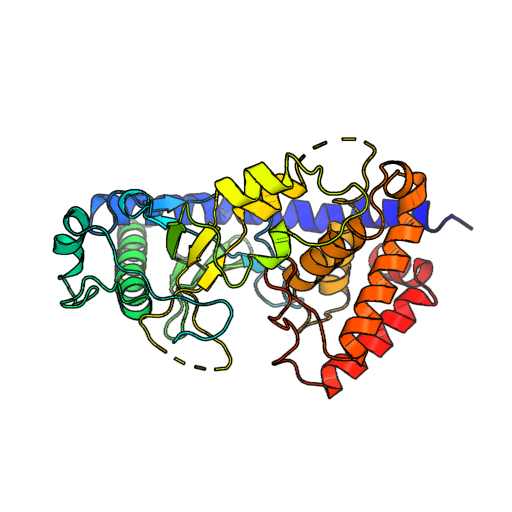 A 1 131 ? 46.30868 15.77636 33.29323 1.000 27.70850 131 MET A CA 1
ATOM 947 C C . MET A 1 131 ? 47.57481 16.41937 32.73750 1.000 22.04850 131 MET A C 1
ATOM 948 O O . MET A 1 131 ? 48.19232 15.88570 31.81090 1.000 24.25054 131 MET A O 1
ATOM 953 N N . LEU A 1 132 ? 47.95796 17.56172 33.30448 1.000 24.10408 132 LEU A N 1
ATOM 954 C CA . LEU A 1 132 ? 49.10982 18.31712 32.82363 1.000 21.02608 132 LEU A CA 1
ATOM 955 C C . LEU A 1 132 ? 50.36392 17.83099 33.53949 1.000 19.94855 132 LEU A C 1
ATOM 956 O O . LEU A 1 132 ? 50.39334 17.75862 34.77570 1.000 19.59178 132 LEU A O 1
ATOM 961 N N . ASN A 1 133 ? 51.39574 17.50546 32.76163 1.000 21.40002 133 ASN A N 1
ATOM 962 C CA . ASN A 1 133 ? 52.63702 16.94570 33.28648 1.000 19.65734 133 ASN A CA 1
ATOM 963 C C . ASN A 1 133 ? 53.59963 18.08181 33.62459 1.000 19.46045 133 ASN A C 1
ATOM 964 O O . ASN A 1 133 ? 54.11934 18.75033 32.72711 1.000 19.58287 133 ASN A O 1
ATOM 969 N N . ALA A 1 134 ? 53.84782 18.29225 34.92262 1.000 18.28509 134 ALA A N 1
ATOM 970 C CA . ALA A 1 134 ? 54.71169 19.38888 35.36175 1.000 16.95379 134 ALA A CA 1
ATOM 971 C C . ALA A 1 134 ? 56.11970 19.24469 34.80610 1.000 19.88161 134 ALA A C 1
ATOM 972 O O . ALA A 1 134 ? 56.73886 20.23545 34.39319 1.000 19.63159 134 ALA A O 1
ATOM 974 N N . THR A 1 135 ? 56.64259 18.01899 34.79118 1.000 19.14548 135 THR A N 1
ATOM 975 C CA . THR A 1 135 ? 58.00299 17.79962 34.31671 1.000 19.40622 135 THR A CA 1
ATOM 976 C C . THR A 1 135 ? 58.13093 18.14947 32.84122 1.000 21.66645 135 THR A C 1
ATOM 977 O O . THR A 1 135 ? 59.10435 18.79840 32.42851 1.000 21.20578 135 THR A O 1
ATOM 981 N N . ARG A 1 136 ? 57.14711 17.75634 32.02968 1.000 19.55317 136 ARG A N 1
ATOM 982 C CA . ARG A 1 136 ? 57.21935 18.06988 30.60728 1.000 19.65566 136 ARG A CA 1
ATOM 983 C C . ARG A 1 136 ? 56.99812 19.55484 30.35248 1.000 19.55751 136 ARG A C 1
ATOM 984 O O . ARG A 1 136 ? 57.67652 20.15227 29.50632 1.000 19.42838 136 ARG A O 1
ATOM 992 N N . VAL A 1 137 ? 56.06171 20.17222 31.07245 1.000 19.34238 137 VAL A N 1
ATOM 993 C CA . VAL A 1 137 ? 55.85886 21.61395 30.95369 1.000 18.02842 137 VAL A CA 1
ATOM 994 C C . VAL A 1 137 ? 57.15330 22.35374 31.25721 1.000 20.21342 137 VAL A C 1
ATOM 995 O O . VAL A 1 137 ? 57.54561 23.28788 30.54305 1.000 19.60454 137 VAL A O 1
ATOM 999 N N . LYS A 1 138 ? 57.85258 21.92631 32.30081 1.000 18.59759 138 LYS A N 1
ATOM 1000 C CA . LYS A 1 138 ? 59.09004 22.58901 32.68580 1.000 19.45136 138 LYS A CA 1
ATOM 1001 C C . LYS A 1 138 ? 60.15805 22.41366 31.61386 1.000 21.96852 138 LYS A C 1
ATOM 1002 O O . LYS A 1 138 ? 60.87974 23.36438 31.28887 1.000 21.27955 138 LYS A O 1
ATOM 1008 N N . ALA A 1 139 ? 60.25290 21.21559 31.02841 1.000 18.96927 139 ALA A N 1
ATOM 1009 C CA . ALA A 1 139 ? 61.25800 20.97262 29.99745 1.000 18.51643 139 ALA A CA 1
ATOM 1010 C C . ALA A 1 139 ? 60.99214 21.81411 28.75609 1.000 21.05564 139 ALA A C 1
ATOM 1011 O O . ALA A 1 139 ? 61.93204 22.31573 28.12074 1.000 20.17618 139 ALA A O 1
ATOM 1013 N N . VAL A 1 140 ? 59.71989 21.95699 28.37752 1.000 18.80269 140 VAL A N 1
ATOM 1014 C CA . VAL A 1 140 ? 59.36588 22.80654 27.24169 1.000 20.07993 140 VAL A CA 1
ATOM 1015 C C . VAL A 1 140 ? 59.72600 24.25835 27.53450 1.000 17.37433 140 VAL A C 1
ATOM 1016 O O . VAL A 1 140 ? 60.33773 24.94968 26.71068 1.000 19.65872 140 VAL A O 1
ATOM 1020 N N . PHE A 1 141 ? 59.34640 24.74832 28.71292 1.000 16.62849 141 PHE A N 1
ATOM 1021 C CA . PHE A 1 141 ? 59.67755 26.12272 29.05660 1.000 14.27612 141 PHE A CA 1
ATOM 1022 C C . PHE A 1 141 ? 61.18872 26.33423 29.06350 1.000 18.31061 141 PHE A C 1
ATOM 1023 O O . PHE A 1 141 ? 61.67401 27.38511 28.63019 1.000 18.29825 141 PHE A O 1
ATOM 1031 N N . LYS A 1 142 ? 61.95017 25.35034 29.55393 1.000 17.38824 142 LYS A N 1
ATOM 1032 C CA . LYS A 1 142 ? 63.39822 25.51391 29.59865 1.000 19.04870 142 LYS A CA 1
ATOM 1033 C C . LYS A 1 142 ? 63.96630 25.70832 28.20052 1.000 18.98993 142 LYS A C 1
ATOM 1034 O O . LYS A 1 142 ? 64.83327 26.56777 27.99424 1.000 19.21130 142 LYS A O 1
ATOM 1040 N N . ARG A 1 143 ? 63.49102 24.91680 27.22460 1.000 17.41266 143 ARG A N 1
ATOM 1041 C CA . ARG A 1 143 ? 63.94978 25.07290 25.84380 1.000 15.60569 143 ARG A CA 1
ATOM 1042 C C . ARG A 1 143 ? 63.60001 26.45481 25.31567 1.000 18.08439 143 ARG A C 1
ATOM 1043 O O . ARG A 1 143 ? 64.40480 27.08606 24.61561 1.000 18.82726 143 ARG A O 1
ATOM 1051 N N . LEU A 1 144 ? 62.39940 26.94053 25.63788 1.000 17.14904 144 LEU A N 1
ATOM 1052 C CA . LEU A 1 144 ? 61.96794 28.23946 25.13288 1.000 17.57416 144 LEU A CA 1
ATOM 1053 C C . LEU A 1 144 ? 62.74271 29.36873 25.79983 1.000 17.68178 144 LEU A C 1
ATOM 1054 O O . LEU A 1 144 ? 63.06946 30.37248 25.14726 1.000 17.27903 144 LEU A O 1
ATOM 1059 N N . ALA A 1 145 ? 63.04181 29.22576 27.09540 1.000 16.00868 145 ALA A N 1
ATOM 1060 C CA . ALA A 1 145 ? 63.84949 30.23368 27.77531 1.000 15.99358 145 ALA A CA 1
ATOM 1061 C C . ALA A 1 145 ? 65.24459 30.28759 27.18153 1.000 16.61504 145 ALA A C 1
ATOM 1062 O O . ALA A 1 145 ? 65.79727 31.37615 26.97185 1.000 17.24652 145 ALA A O 1
ATOM 1064 N N . ASP A 1 146 ? 65.82482 29.12115 26.87578 1.000 17.01324 146 ASP A N 1
ATOM 1065 C CA . ASP A 1 146 ? 67.11155 29.10429 26.18604 1.000 16.61915 146 ASP A CA 1
ATOM 1066 C C . ASP A 1 146 ? 67.01515 29.79812 24.83177 1.000 18.89014 146 ASP A C 1
ATOM 1067 O O . ASP A 1 146 ? 67.90761 30.56221 24.45275 1.000 18.38754 146 ASP A O 1
ATOM 1072 N N . GLU A 1 147 ? 65.92351 29.56385 24.10060 1.000 17.02160 147 GLU A N 1
ATOM 1073 C CA . GLU A 1 147 ? 65.74731 30.20682 22.80145 1.000 17.52078 147 GLU A CA 1
ATOM 1074 C C . GLU A 1 147 ? 65.65576 31.72676 22.94962 1.000 15.54637 147 GLU A C 1
ATOM 1075 O O . GLU A 1 147 ? 66.20253 32.47679 22.13164 1.000 16.85067 147 GLU A O 1
ATOM 1081 N N . ALA A 1 148 ? 64.96980 32.19673 23.99501 1.000 15.98014 148 ALA A N 1
ATOM 1082 C CA . ALA A 1 148 ? 64.89169 33.63148 24.25029 1.000 14.86248 148 ALA A CA 1
ATOM 1083 C C . ALA A 1 148 ? 66.26862 34.22030 24.53105 1.000 15.06183 148 ALA A C 1
ATOM 1084 O O . ALA A 1 148 ? 66.59876 35.31180 24.05378 1.000 15.69151 148 ALA A O 1
ATOM 1086 N N . ILE A 1 149 ? 67.07350 33.51830 25.32869 1.000 14.92551 149 ILE A N 1
ATOM 1087 C CA . ILE A 1 149 ? 68.40819 34.00290 25.64977 1.000 15.24190 149 ILE A CA 1
ATOM 1088 C C . ILE A 1 149 ? 69.28222 34.01607 24.40963 1.000 15.96871 149 ILE A C 1
ATOM 1089 O O . ILE A 1 149 ? 70.01785 34.98179 24.15407 1.000 17.86715 149 ILE A O 1
ATOM 1094 N N . GLN A 1 150 ? 69.19878 32.96337 23.59504 1.000 16.20511 150 GLN A N 1
ATOM 1095 C CA . GLN A 1 150 ? 69.99602 32.94419 22.37080 1.000 16.95420 150 GLN A CA 1
ATOM 1096 C C . GLN A 1 150 ? 69.57633 34.04400 21.40144 1.000 17.22768 150 GLN A C 1
ATOM 1097 O O . GLN A 1 150 ? 70.42037 34.57830 20.66954 1.000 17.85692 150 GLN A O 1
ATOM 1103 N N . ASP A 1 151 ? 68.28226 34.37202 21.35533 1.000 16.87850 151 ASP A N 1
ATOM 1104 C CA . ASP A 1 151 ? 67.82979 35.48247 20.52385 1.000 17.31093 151 ASP A CA 1
ATOM 1105 C C . ASP A 1 151 ? 68.50024 36.78980 20.95124 1.000 17.43870 151 ASP A C 1
ATOM 1106 O O . ASP A 1 151 ? 68.97757 37.55945 20.10783 1.000 18.10645 151 ASP A O 1
ATOM 1111 N N . MET A 1 152 ? 68.58329 37.03847 22.26465 1.000 16.95910 152 MET A N 1
ATOM 1112 C CA . MET A 1 152 ? 69.26102 38.25769 22.71779 1.000 17.27651 152 MET A CA 1
ATOM 1113 C C . MET A 1 152 ? 70.76200 38.20463 22.45052 1.000 17.88443 152 MET A C 1
ATOM 1114 O O . MET A 1 152 ? 71.36181 39.20678 22.03547 1.000 18.55668 152 MET A O 1
ATOM 1119 N N . LYS A 1 153 ? 71.38579 37.03682 22.63587 1.000 17.84291 153 LYS A N 1
ATOM 1120 C CA . LYS A 1 153 ? 72.80615 36.92011 22.32613 1.000 18.50077 153 LYS A CA 1
ATOM 1121 C C . LYS A 1 153 ? 73.07405 37.14567 20.83967 1.000 19.21522 153 LYS A C 1
ATOM 1122 O O . LYS A 1 153 ? 74.05414 37.79981 20.47733 1.000 20.40409 153 LYS A O 1
ATOM 1128 N N . SER A 1 154 ? 72.20896 36.61314 19.96625 1.000 19.08852 154 SER A N 1
ATOM 1129 C CA . SER A 1 154 ? 72.34257 36.88202 18.53370 1.000 19.80514 154 SER A CA 1
ATOM 1130 C C . SER A 1 154 ? 72.22585 38.36817 18.24044 1.000 20.21982 154 SER A C 1
ATOM 1131 O O . SER A 1 154 ? 72.86399 38.87784 17.31795 1.000 21.02967 154 SER A O 1
ATOM 1134 N N . LYS A 1 155 ? 71.39603 39.07700 19.00992 1.000 19.76560 155 LYS A N 1
ATOM 1135 C CA . LYS A 1 155 ? 71.24500 40.51645 18.85378 1.000 20.26560 155 LYS A CA 1
ATOM 1136 C C . LYS A 1 155 ? 72.35965 41.30303 19.53610 1.000 22.10682 155 LYS A C 1
ATOM 1137 O O . LYS A 1 155 ? 72.37987 42.53601 19.43876 1.000 24.98704 155 LYS A O 1
ATOM 1143 N N . GLY A 1 156 ? 73.29632 40.62718 20.19703 1.000 20.77121 156 GLY A N 1
ATOM 1144 C CA . GLY A 1 156 ? 74.43215 41.30535 20.79395 1.000 21.85775 156 GLY A CA 1
ATOM 1145 C C . GLY A 1 156 ? 74.26411 41.66000 22.25355 1.000 23.08693 156 GLY A C 1
ATOM 1146 O O . GLY A 1 156 ? 74.99452 42.52480 22.74991 1.000 26.13785 156 GLY A O 1
ATOM 1147 N N . HIS A 1 157 ? 73.33629 41.01614 22.95739 1.000 22.14900 157 HIS A N 1
ATOM 1148 C CA . HIS A 1 157 ? 73.00548 41.30255 24.34764 1.000 19.46063 157 HIS A CA 1
ATOM 1149 C C . HIS A 1 157 ? 73.18879 40.05550 25.20151 1.000 22.40023 157 HIS A C 1
ATOM 1150 O O . HIS A 1 157 ? 73.39613 38.94979 24.69530 1.000 24.15203 157 HIS A O 1
ATOM 1157 N N . TRP A 1 158 ? 73.10105 40.25226 26.51946 1.000 21.08011 158 TRP A N 1
ATOM 1158 C CA . TRP A 1 158 ? 73.01827 39.15805 27.48677 1.000 21.51516 158 TRP A CA 1
ATOM 1159 C C . TRP A 1 158 ? 74.17827 38.17193 27.34825 1.000 21.87636 158 TRP A C 1
ATOM 1160 O O . TRP A 1 158 ? 73.99894 36.96091 27.50505 1.000 23.51723 158 TRP A O 1
ATOM 1171 N N . ARG A 1 159 ? 75.38171 38.69675 27.12215 1.000 23.96152 159 ARG A N 1
ATOM 1172 C CA . ARG A 1 159 ? 76.54711 37.83354 26.95644 1.000 25.60371 159 ARG A CA 1
ATOM 1173 C C . ARG A 1 159 ? 76.80937 36.99008 28.20329 1.000 26.98514 159 ARG A C 1
ATOM 1174 O O . ARG A 1 159 ? 77.30972 35.86540 28.09404 1.000 31.30784 159 ARG A O 1
ATOM 1182 N N . ASN A 1 160 ? 76.43524 37.48225 29.38189 1.000 26.28965 160 ASN A N 1
ATOM 1183 C CA . ASN A 1 160 ? 76.70840 36.79499 30.64116 1.000 27.64325 160 ASN A CA 1
ATOM 1184 C C . ASN A 1 160 ? 75.44515 36.21737 31.27950 1.000 24.54108 160 ASN A C 1
ATOM 1185 O O . ASN A 1 160 ? 75.28865 36.21579 32.50383 1.000 24.56192 160 ASN A O 1
ATOM 1190 N N . VAL A 1 161 ? 74.54237 35.69772 30.44667 1.000 22.55880 161 VAL A N 1
ATOM 1191 C CA . VAL A 1 161 ? 73.32915 34.99832 30.85744 1.000 21.21677 161 VAL A CA 1
ATOM 1192 C C . VAL A 1 161 ? 73.34973 33.60013 30.25257 1.000 21.33554 161 VAL A C 1
ATOM 1193 O O . VAL A 1 161 ? 73.57304 33.45075 29.04581 1.000 23.11140 161 VAL A O 1
ATOM 1197 N N . THR A 1 162 ? 73.09500 32.58237 31.07361 1.000 23.61151 162 THR A N 1
ATOM 1198 C CA . THR A 1 162 ? 72.94965 31.21329 30.59117 1.000 25.51123 162 THR A CA 1
ATOM 1199 C C . THR A 1 162 ? 71.84864 30.49346 31.35905 1.000 28.80085 162 THR A C 1
ATOM 1200 O O . THR A 1 162 ? 71.46191 30.89114 32.46514 1.000 24.82862 162 THR A O 1
ATOM 1204 N N . VAL A 1 163 ? 71.34738 29.41620 30.74920 1.000 29.40042 163 VAL A N 1
ATOM 1205 C CA . VAL A 1 163 ? 70.50999 28.43110 31.42646 1.000 28.88391 163 VAL A CA 1
ATOM 1206 C C . VAL A 1 163 ? 71.40608 27.31102 31.93810 1.000 33.15092 163 VAL A C 1
ATOM 1207 O O . VAL A 1 163 ? 72.26762 26.80940 31.20611 1.000 37.10314 163 VAL A O 1
ATOM 1211 N N . LYS A 1 164 ? 71.19861 26.90944 33.19078 1.000 29.97422 164 LYS A N 1
ATOM 1212 C CA . LYS A 1 164 ? 71.97800 25.81910 33.76508 1.000 33.51662 164 LYS A CA 1
ATOM 1213 C C . LYS A 1 164 ? 71.55049 24.48727 33.15507 1.000 38.47799 164 LYS A C 1
ATOM 1214 O O . LYS A 1 164 ? 70.36908 24.13010 33.18681 1.000 38.17607 164 LYS A O 1
ATOM 1220 N N . SER A 1 165 ? 72.50762 23.75809 32.58492 1.000 48.60081 165 SER A N 1
ATOM 1221 C CA . SER A 1 165 ? 72.20899 22.45197 32.01307 1.000 49.60323 165 SER A CA 1
ATOM 1222 C C . SER A 1 165 ? 71.93949 21.42667 33.11280 1.000 54.84199 165 SER A C 1
ATOM 1223 O O . SER A 1 165 ? 72.51694 21.47899 34.20284 1.000 57.74072 165 SER A O 1
ATOM 1226 N N . GLY A 1 166 ? 71.04806 20.48632 32.81486 1.000 53.52343 166 GLY A N 1
ATOM 1227 C CA . GLY A 1 166 ? 70.71909 19.43367 33.75630 1.000 51.97788 166 GLY A CA 1
ATOM 1228 C C . GLY A 1 166 ? 69.75281 19.90469 34.82899 1.000 48.56977 166 GLY A C 1
ATOM 1229 O O . GLY A 1 166 ? 69.02299 20.88958 34.67117 1.000 51.17213 166 GLY A O 1
ATOM 1230 N N . GLY A 1 167 ? 69.74562 19.16737 35.93735 1.000 51.31986 167 GLY A N 1
ATOM 1231 C CA . GLY A 1 167 ? 68.95008 19.52271 37.09755 1.000 51.33920 167 GLY A CA 1
ATOM 1232 C C . GLY A 1 167 ? 67.45012 19.41151 36.90357 1.000 52.82026 167 GLY A C 1
ATOM 1233 O O . GLY A 1 167 ? 66.96656 19.29854 35.77195 1.000 46.77779 167 GLY A O 1
ATOM 1234 N N . THR A 1 168 ? 66.69963 19.44396 38.00542 1.000 50.28039 168 THR A N 1
ATOM 1235 C CA . THR A 1 168 ? 65.24446 19.38907 37.95282 1.000 49.28438 168 THR A CA 1
ATOM 1236 C C . THR A 1 168 ? 64.60534 20.77008 37.86136 1.000 51.22686 168 THR A C 1
ATOM 1237 O O . THR A 1 168 ? 63.37707 20.87602 37.94388 1.000 50.34927 168 THR A O 1
ATOM 1241 N N . ALA A 1 169 ? 65.40219 21.82281 37.68157 1.000 56.24904 169 ALA A N 1
ATOM 1242 C CA . ALA A 1 169 ? 64.90713 23.18795 37.74301 1.000 49.67449 169 ALA A CA 1
ATOM 1243 C C . ALA A 1 169 ? 65.37971 23.98313 36.53345 1.000 39.47129 169 ALA A C 1
ATOM 1244 O O . ALA A 1 169 ? 66.36938 23.64440 35.87770 1.000 45.22762 169 ALA A O 1
ATOM 1246 N N . VAL A 1 170 ? 64.63961 25.04767 36.24256 1.000 32.15066 170 VAL A N 1
ATOM 1247 C CA . VAL A 1 170 ? 65.00246 26.02006 35.21859 1.000 27.42446 170 VAL A CA 1
ATOM 1248 C C . VAL A 1 170 ? 65.72143 27.15952 35.92372 1.000 27.07835 170 VAL A C 1
ATOM 1249 O O . VAL A 1 170 ? 65.09139 27.96935 36.61073 1.000 27.50177 170 VAL A O 1
ATOM 1253 N N . THR A 1 171 ? 67.03900 27.22386 35.77987 1.000 24.05786 171 THR A N 1
ATOM 1254 C CA . THR A 1 171 ? 67.85482 28.12798 36.57810 1.000 22.37581 171 THR A CA 1
ATOM 1255 C C . THR A 1 171 ? 68.68966 29.00321 35.66011 1.000 23.52741 171 THR A C 1
ATOM 1256 O O . THR A 1 171 ? 69.47600 28.48652 34.86177 1.000 26.12941 171 THR A O 1
ATOM 1260 N N . LEU A 1 172 ? 68.53040 30.32148 35.78077 1.000 19.75720 172 LEU A N 1
ATOM 1261 C CA . LEU A 1 172 ? 69.38080 31.26308 35.06299 1.000 19.07449 172 LEU A CA 1
ATOM 1262 C C . LEU A 1 172 ? 70.62236 31.57048 35.88130 1.000 20.28796 172 LEU A C 1
ATOM 1263 O O . LEU A 1 172 ? 70.53622 31.79450 37.09394 1.000 21.18573 172 LEU A O 1
ATOM 1268 N N . LYS A 1 173 ? 71.76632 31.58412 35.21561 1.000 23.14299 173 LYS A N 1
ATOM 1269 C CA . LYS A 1 173 ? 73.02649 32.03301 35.79046 1.000 21.01542 173 LYS A CA 1
ATOM 1270 C C . LYS A 1 173 ? 73.36899 33.37120 35.14776 1.000 22.47655 173 LYS A C 1
ATOM 1271 O O . LYS A 1 173 ? 73.47360 33.46277 33.91826 1.000 24.02183 173 LYS A O 1
ATOM 1277 N N . ILE A 1 174 ? 73.49662 34.41432 35.95984 1.000 20.31479 174 ILE A N 1
ATOM 1278 C CA . ILE A 1 174 ? 73.75134 35.76256 35.46499 1.000 19.93407 174 ILE A CA 1
ATOM 1279 C C . ILE A 1 174 ? 74.95639 36.33659 36.19388 1.000 22.44325 174 ILE A C 1
ATOM 1280 O O . ILE A 1 174 ? 75.07874 36.17605 37.41306 1.000 26.28750 174 ILE A O 1
ATOM 1285 N N . SER A 1 175 ? 75.84559 37.00071 35.45674 1.000 26.78487 175 SER A N 1
ATOM 1286 C CA . SER A 1 175 ? 77.00054 37.69104 36.02635 1.000 31.75564 175 SER A CA 1
ATOM 1287 C C . SER A 1 175 ? 76.97063 39.15913 35.62207 1.000 38.40606 175 SER A C 1
ATOM 1288 O O . SER A 1 175 ? 76.72316 39.47308 34.45431 1.000 36.24103 175 SER A O 1
ATOM 1291 N N . LYS A 1 176 ? 77.22703 40.05596 36.57828 1.000 37.10492 176 LYS A N 1
ATOM 1292 C CA . LYS A 1 176 ? 77.29500 41.48547 36.26580 1.000 44.31380 176 LYS A CA 1
ATOM 1293 C C . LYS A 1 176 ? 78.12125 42.20198 37.32117 1.000 51.36536 176 LYS A C 1
ATOM 1294 O O . LYS A 1 176 ? 77.79893 42.13267 38.51292 1.000 53.06394 176 LYS A O 1
ATOM 1300 N N . ASP A 1 177 ? 79.17602 42.89299 36.87763 1.000 62.14230 177 ASP A N 1
ATOM 1301 C CA . ASP A 1 177 ? 80.00011 43.74604 37.73867 1.000 58.20783 177 ASP A CA 1
ATOM 1302 C C . ASP A 1 177 ? 80.56779 42.96857 38.92518 1.000 54.84412 177 ASP A C 1
ATOM 1303 O O . ASP A 1 177 ? 80.63277 43.47352 40.04885 1.000 55.74566 177 ASP A O 1
ATOM 1308 N N . GLY A 1 178 ? 80.98371 41.72659 38.67546 1.000 52.02744 178 GLY A N 1
ATOM 1309 C CA . GLY A 1 178 ? 81.52689 40.86583 39.70085 1.000 47.56447 178 GLY A CA 1
ATOM 1310 C C . GLY A 1 178 ? 80.51634 39.96822 40.39386 1.000 46.31400 178 GLY A C 1
ATOM 1311 O O . GLY A 1 178 ? 80.88025 38.87332 40.83692 1.000 49.86549 178 GLY A O 1
ATOM 1312 N N . ARG A 1 179 ? 79.26015 40.39792 40.50028 1.000 43.93831 179 ARG A N 1
ATOM 1313 C CA . ARG A 1 179 ? 78.25035 39.58797 41.17001 1.000 36.05726 179 ARG A CA 1
ATOM 1314 C C . ARG A 1 179 ? 77.84410 38.39421 40.30924 1.000 32.60920 179 ARG A C 1
ATOM 1315 O O . ARG A 1 179 ? 77.80417 38.46925 39.07869 1.000 33.02143 179 ARG A O 1
ATOM 1323 N N . GLU A 1 180 ? 77.52882 37.28684 40.97702 1.000 27.21921 180 GLU A N 1
ATOM 1324 C CA . GLU A 1 180 ? 76.90830 36.12297 40.35452 1.000 28.49409 180 GLU A CA 1
ATOM 1325 C C . GLU A 1 180 ? 75.54111 35.87479 40.97925 1.000 24.05915 180 GLU A C 1
ATOM 1326 O O . GLU A 1 180 ? 75.39358 35.89127 42.21160 1.000 23.81133 180 GLU A O 1
ATOM 1332 N N . TYR A 1 181 ? 74.54286 35.64130 40.12446 1.000 23.06628 181 TYR A N 1
ATOM 1333 C CA . TYR A 1 181 ? 73.15920 35.41210 40.50506 1.000 21.83613 181 TYR A CA 1
ATOM 1334 C C . TYR A 1 181 ? 72.67180 34.10132 39.91005 1.000 20.66004 181 TYR A C 1
ATOM 1335 O O . TYR A 1 181 ? 73.00610 33.76415 38.76544 1.000 23.62045 181 TYR A O 1
ATOM 1344 N N . SER A 1 182 ? 71.85552 33.39217 40.67183 1.000 17.46861 182 SER A N 1
ATOM 1345 C CA . SER A 1 182 ? 71.20264 32.15371 40.26084 1.000 18.43360 182 SER A CA 1
ATOM 1346 C C . SER A 1 182 ? 69.70536 32.35640 40.45138 1.000 21.21146 182 SER A C 1
ATOM 1347 O O . SER A 1 182 ? 69.22996 32.48078 41.58544 1.000 19.49104 182 SER A O 1
ATOM 1350 N N . VAL A 1 183 ? 68.96000 32.41499 39.35236 1.000 17.89521 183 VAL A N 1
ATOM 1351 C CA . VAL A 1 183 ? 67.54598 32.77485 39.36694 1.000 17.86817 183 VAL A CA 1
ATOM 1352 C C . VAL A 1 183 ? 66.73846 31.54867 38.96543 1.000 17.23649 183 VAL A C 1
ATOM 1353 O O . VAL A 1 183 ? 66.76513 31.13796 37.79866 1.000 19.70278 183 VAL A O 1
ATOM 1357 N N . ASP A 1 184 ? 66.03073 30.95324 39.92121 1.000 17.38184 184 ASP A N 1
ATOM 1358 C CA . ASP A 1 184 ? 65.16744 29.81507 39.63310 1.000 17.97445 184 ASP A CA 1
ATOM 1359 C C . ASP A 1 184 ? 63.82393 30.30499 39.11921 1.000 18.77812 184 ASP A C 1
ATOM 1360 O O . ASP A 1 184 ? 63.21377 31.19615 39.71284 1.000 19.32641 184 ASP A O 1
ATOM 1365 N N . LEU A 1 185 ? 63.36198 29.71790 38.01846 1.000 19.10685 185 LEU A N 1
ATOM 1366 C CA . LEU A 1 185 ? 62.06814 30.03338 37.43244 1.000 17.01470 185 LEU A CA 1
ATOM 1367 C C . LEU A 1 185 ? 61.18089 28.81035 37.57794 1.000 16.14009 185 LEU A C 1
ATOM 1368 O O . LEU A 1 185 ? 61.47092 27.75826 36.99777 1.000 23.69177 185 LEU A O 1
ATOM 1373 N N . THR A 1 186 ? 60.11991 28.93487 38.36034 1.000 15.86509 186 THR A N 1
ATOM 1374 C CA A THR A 1 186 ? 59.12094 27.88793 38.52386 0.500 19.52416 186 THR A CA 1
ATOM 1375 C CA B THR A 1 186 ? 59.14177 27.86830 38.46501 0.500 19.49835 186 THR A CA 1
ATOM 1376 C C . THR A 1 186 ? 57.83365 28.33456 37.85198 1.000 17.70576 186 THR A C 1
ATOM 1377 O O . THR A 1 186 ? 57.47984 29.51350 37.92158 1.000 20.25781 186 THR A O 1
ATOM 1384 N N . LEU A 1 187 ? 57.14028 27.40607 37.20589 1.000 16.18674 187 LEU A N 1
ATOM 1385 C CA . LEU A 1 187 ? 55.85913 27.70391 36.58403 1.000 14.11326 187 LEU A CA 1
ATOM 1386 C C . LEU A 1 187 ? 54.73470 27.40714 37.55725 1.000 15.94868 187 LEU A C 1
ATOM 1387 O O . LEU A 1 187 ? 54.79799 26.43607 38.31602 1.000 15.71056 187 LEU A O 1
ATOM 1392 N N . GLY A 1 188 ? 53.70186 28.24845 37.52429 1.000 12.82433 188 GLY A N 1
ATOM 1393 C CA . GLY A 1 188 ? 52.61643 28.13614 38.46910 1.000 13.33463 188 GLY A CA 1
ATOM 1394 C C . GLY A 1 188 ? 51.24834 28.26614 37.80586 1.000 15.48219 188 GLY A C 1
ATOM 1395 O O . GLY A 1 188 ? 51.09884 28.87122 36.74357 1.000 15.00104 188 GLY A O 1
ATOM 1396 N N . ILE A 1 189 ? 50.25987 27.68937 38.48764 1.000 13.84737 189 ILE A N 1
ATOM 1397 C CA . ILE A 1 189 ? 48.85357 27.79531 38.11510 1.000 14.25395 189 ILE A CA 1
ATOM 1398 C C . ILE A 1 189 ? 48.08735 28.23313 39.34954 1.000 13.14667 189 ILE A C 1
ATOM 1399 O O . ILE A 1 189 ? 48.24814 27.63924 40.42127 1.000 14.95478 189 ILE A O 1
ATOM 1404 N N . LYS A 1 190 ? 47.26170 29.26287 39.20557 1.000 12.18629 190 LYS A N 1
ATOM 1405 C CA . LYS A 1 190 ? 46.42384 29.69872 40.31775 1.000 13.25714 190 LYS A CA 1
ATOM 1406 C C . LYS A 1 190 ? 45.29201 28.70547 40.53087 1.000 14.10079 190 LYS A C 1
ATOM 1407 O O . LYS A 1 190 ? 44.62422 28.30144 39.57508 1.000 15.41547 190 LYS A O 1
ATOM 1413 N N . ASP A 1 191 ? 45.06161 28.32518 41.79248 1.000 15.14616 191 ASP A N 1
ATOM 1414 C CA . ASP A 1 191 ? 43.98923 27.40088 42.14852 1.000 16.77346 191 ASP A CA 1
ATOM 1415 C C . ASP A 1 191 ? 43.10891 28.07076 43.19804 1.000 16.27702 191 ASP A C 1
ATOM 1416 O O . ASP A 1 191 ? 43.56188 28.32895 44.31587 1.000 16.18212 191 ASP A O 1
ATOM 1421 N N . ASN A 1 192 ? 41.86233 28.36106 42.84131 1.000 17.23309 192 ASN A N 1
ATOM 1422 C CA . ASN A 1 192 ? 40.97495 29.02032 43.79377 1.000 16.61059 192 ASN A CA 1
ATOM 1423 C C . ASN A 1 192 ? 40.47264 28.09356 44.88602 1.000 20.07445 192 ASN A C 1
ATOM 1424 O O . ASN A 1 192 ? 39.76405 28.56316 45.78315 1.000 22.30092 192 ASN A O 1
ATOM 1429 N N . THR A 1 193 ? 40.82700 26.81352 44.86044 1.000 18.62578 193 THR A N 1
ATOM 1430 C CA . THR A 1 193 ? 40.39611 25.86254 45.88499 1.000 18.19133 193 THR A CA 1
ATOM 1431 C C . THR A 1 193 ? 41.47226 25.69910 46.95441 1.000 16.51363 193 THR A C 1
ATOM 1432 O O . THR A 1 193 ? 42.62717 25.40102 46.64198 1.000 20.21170 193 THR A O 1
ATOM 1436 N N . TRP A 1 194 ? 41.09769 25.88967 48.21132 1.000 16.21293 194 TRP A N 1
ATOM 1437 C CA . TRP A 1 194 ? 42.03490 25.65127 49.30482 1.000 14.83553 194 TRP A CA 1
ATOM 1438 C C . TRP A 1 194 ? 42.25936 24.15347 49.46473 1.000 15.34777 194 TRP A C 1
ATOM 1439 O O . TRP A 1 194 ? 41.28461 23.39568 49.59004 1.000 18.33616 194 TRP A O 1
ATOM 1450 N N . PRO A 1 195 ? 43.50591 23.68708 49.48527 1.000 13.66094 195 PRO A N 1
ATOM 1451 C CA . PRO A 1 195 ? 43.73205 22.23749 49.43535 1.000 14.79690 195 PRO A CA 1
ATOM 1452 C C . PRO A 1 195 ? 43.37940 21.54605 50.74185 1.000 14.58447 195 PRO A C 1
ATOM 1453 O O . PRO A 1 195 ? 43.56317 22.09166 51.82950 1.000 14.72131 195 PRO A O 1
ATOM 1457 N N . GLU A 1 196 ? 42.88937 20.30613 50.61159 1.000 14.55728 196 GLU A N 1
ATOM 1458 C CA . GLU A 1 196 ? 42.53438 19.50271 51.77860 1.000 15.28606 196 GLU A CA 1
ATOM 1459 C C . GLU A 1 196 ? 43.71718 19.32396 52.71693 1.000 15.98926 196 GLU A C 1
ATOM 1460 O O . GLU A 1 196 ? 43.54686 19.29579 53.94305 1.000 16.64316 196 GLU A O 1
ATOM 1466 N N . ASP A 1 197 ? 44.92687 19.18599 52.15689 1.000 15.34367 197 ASP A N 1
ATOM 1467 C CA . ASP A 1 197 ? 46.10894 19.04842 53.00101 1.000 15.31497 197 ASP A CA 1
ATOM 1468 C C . ASP A 1 197 ? 46.24209 20.20941 53.97697 1.000 15.93844 197 ASP A C 1
ATOM 1469 O O . ASP A 1 197 ? 46.86285 20.05207 55.03042 1.000 17.23877 197 ASP A O 1
ATOM 1474 N N . ALA A 1 198 ? 45.70154 21.38370 53.63295 1.000 13.70919 198 ALA A N 1
ATOM 1475 C CA . ALA A 1 198 ? 45.82577 22.57670 54.45795 1.000 12.55378 198 ALA A CA 1
ATOM 1476 C C . ALA A 1 198 ? 44.52036 22.93485 55.16850 1.000 14.11755 198 ALA A C 1
ATOM 1477 O O . ALA A 1 198 ? 44.42577 24.01198 55.75513 1.000 13.47592 198 ALA A O 1
ATOM 1479 N N . GLU A 1 199 ? 43.50000 22.07571 55.12150 1.000 14.65557 199 GLU A N 1
ATOM 1480 C CA . GLU A 1 199 ? 42.21582 22.49299 55.67600 1.000 13.08512 199 GLU A CA 1
ATOM 1481 C C . GLU A 1 199 ? 42.29105 22.75948 57.17673 1.000 13.90645 199 GLU A C 1
ATOM 1482 O O . GLU A 1 199 ? 41.55098 23.61226 57.69192 1.000 15.01712 199 GLU A O 1
ATOM 1488 N N . GLU A 1 200 ? 43.16876 22.05575 57.90007 1.000 14.21901 200 GLU A N 1
ATOM 1489 C CA . GLU A 1 200 ? 43.30926 22.32361 59.33104 1.000 14.88431 200 GLU A CA 1
ATOM 1490 C C . GLU A 1 200 ? 43.70420 23.77150 59.59980 1.000 15.55376 200 GLU A C 1
ATOM 1491 O O . GLU A 1 200 ? 43.41519 24.29349 60.68641 1.000 16.02912 200 GLU A O 1
ATOM 1497 N N . TRP A 1 201 ? 44.34384 24.43957 58.63936 1.000 13.94445 201 TRP A N 1
ATOM 1498 C CA . TRP A 1 201 ? 44.68776 25.83989 58.82933 1.000 13.56756 201 TRP A CA 1
ATOM 1499 C C . TRP A 1 201 ? 43.44888 26.69141 59.05803 1.000 15.42170 201 TRP A C 1
ATOM 1500 O O . TRP A 1 201 ? 43.50065 27.68891 59.78449 1.000 15.63891 201 TRP A O 1
ATOM 1511 N N . LYS A 1 202 ? 42.32898 26.32263 58.44604 1.000 15.60068 202 LYS A N 1
ATOM 1512 C CA . LYS A 1 202 ? 41.11413 27.10900 58.61358 1.000 16.93267 202 LYS A CA 1
ATOM 1513 C C . LYS A 1 202 ? 40.53143 26.94333 60.00912 1.000 20.06644 202 LYS A C 1
ATOM 1514 O O . LYS A 1 202 ? 40.06723 27.91992 60.60804 1.000 21.51681 202 LYS A O 1
ATOM 1520 N N . THR A 1 203 ? 40.57078 25.72245 60.54843 1.000 17.58116 203 THR A N 1
ATOM 1521 C CA . THR A 1 203 ? 39.87983 25.38075 61.79014 1.000 21.62002 203 THR A CA 1
ATOM 1522 C C . THR A 1 203 ? 40.76759 25.48391 63.02545 1.000 21.21573 203 THR A C 1
ATOM 1523 O O . THR A 1 203 ? 40.26334 25.34773 64.15310 1.000 20.79463 203 THR A O 1
ATOM 1527 N N . ARG A 1 204 ? 42.06732 25.71397 62.83672 1.000 19.12943 204 ARG A N 1
ATOM 1528 C CA . ARG A 1 204 ? 43.04601 25.75308 63.91809 1.000 16.21284 204 ARG A CA 1
ATOM 1529 C C . ARG A 1 204 ? 42.60155 26.67601 65.04850 1.000 18.80267 204 ARG A C 1
ATOM 1530 O O . ARG A 1 204 ? 42.14636 27.79700 64.80884 1.000 18.80387 204 ARG A O 1
ATOM 1538 N N . GLN A 1 205 ? 42.73718 26.19767 66.28526 1.000 19.79903 205 GLN A N 1
ATOM 1539 C CA . GLN A 1 205 ? 42.45353 27.04728 67.43361 1.000 21.77044 205 GLN A CA 1
ATOM 1540 C C . GLN A 1 205 ? 43.48670 28.16588 67.49840 1.000 19.44344 205 GLN A C 1
ATOM 1541 O O . GLN A 1 205 ? 44.69316 27.91002 67.43988 1.000 21.92918 205 GLN A O 1
ATOM 1547 N N . ARG A 1 206 ? 43.01083 29.40526 67.58425 1.000 19.71805 206 ARG A N 1
ATOM 1548 C CA . ARG A 1 206 ? 43.86425 30.58581 67.60466 1.000 22.03032 206 ARG A CA 1
ATOM 1549 C C . ARG A 1 206 ? 43.49547 31.45822 68.79576 1.000 25.05883 206 ARG A C 1
ATOM 1550 O O . ARG A 1 206 ? 42.57900 31.14607 69.56271 1.000 27.52009 206 ARG A O 1
ATOM 1558 N N . LYS A 1 207 ? 44.21591 32.57637 68.93020 1.000 20.30464 207 LYS A N 1
ATOM 1559 C CA . LYS A 1 207 ? 44.02690 33.52217 70.02980 1.000 20.67413 207 LYS A CA 1
ATOM 1560 C C . LYS A 1 207 ? 43.92069 34.95061 69.50875 1.000 17.58367 207 LYS A C 1
ATOM 1561 O O . LYS A 1 207 ? 44.33643 35.89305 70.19023 1.000 22.73292 207 LYS A O 1
ATOM 1567 N N . GLY A 1 208 ? 43.41100 35.12296 68.28960 1.000 18.89239 208 GLY A N 1
ATOM 1568 C CA . GLY A 1 208 ? 43.20216 36.43659 67.71161 1.000 20.00126 208 GLY A CA 1
ATOM 1569 C C . GLY A 1 208 ? 44.10733 36.80068 66.55154 1.000 20.02952 208 GLY A C 1
ATOM 1570 O O . GLY A 1 208 ? 43.91259 37.87032 65.95532 1.000 21.44714 208 GLY A O 1
ATOM 1571 N N . TRP A 1 209 ? 45.09173 35.96888 66.20287 1.000 16.36590 209 TRP A N 1
ATOM 1572 C CA . TRP A 1 209 ? 45.95713 36.26208 65.07078 1.000 15.40742 209 TRP A CA 1
ATOM 1573 C C . TRP A 1 209 ? 46.11695 35.00734 64.19566 1.000 15.01490 209 TRP A C 1
ATOM 1574 O O . TRP A 1 209 ? 46.41180 33.93414 64.73074 1.000 15.24740 209 TRP A O 1
ATOM 1585 N N . PRO A 1 210 ? 45.90729 35.10813 62.87848 1.000 14.47755 210 PRO A N 1
ATOM 1586 C CA . PRO A 1 210 ? 45.34953 36.26362 62.16279 1.000 13.92617 210 PRO A CA 1
ATOM 1587 C C . PRO A 1 210 ? 43.89017 36.46730 62.54771 1.000 14.11757 210 PRO A C 1
ATOM 1588 O O . PRO A 1 210 ? 43.28250 35.55898 63.11673 1.000 17.22389 210 PRO A O 1
ATOM 1592 N N . LYS A 1 211 ? 43.34990 37.64784 62.24479 1.000 15.03327 211 LYS A N 1
ATOM 1593 C CA . LYS A 1 211 ? 41.92032 37.88348 62.40599 1.000 15.28221 211 LYS A CA 1
ATOM 1594 C C . LYS A 1 211 ? 41.11107 36.81086 61.68532 1.000 15.51918 211 LYS A C 1
ATOM 1595 O O . LYS A 1 211 ? 41.50304 36.34673 60.60797 1.000 15.51398 211 LYS A O 1
ATOM 1601 N N . ARG A 1 212 ? 39.96828 36.42716 62.27711 1.000 16.68671 212 ARG A N 1
ATOM 1602 C CA . ARG A 1 212 ? 39.15275 35.37534 61.66360 1.000 16.09527 212 ARG A CA 1
ATOM 1603 C C . ARG A 1 212 ? 38.74055 35.74181 60.23781 1.000 16.97024 212 ARG A C 1
ATOM 1604 O O . ARG A 1 212 ? 38.75483 34.88803 59.33718 1.000 15.51130 212 ARG A O 1
ATOM 1612 N N . ASN A 1 213 ? 38.42614 37.01262 59.99187 1.000 15.60245 213 ASN A N 1
ATOM 1613 C CA A ASN A 1 213 ? 38.02631 37.37580 58.63542 0.500 17.30638 213 ASN A CA 1
ATOM 1614 C CA B ASN A 1 213 ? 38.04422 37.44452 58.65253 0.500 17.30428 213 ASN A CA 1
ATOM 1615 C C . ASN A 1 213 ? 39.18515 37.25953 57.65704 1.000 17.35630 213 ASN A C 1
ATOM 1616 O O . ASN A 1 213 ? 38.95998 36.93675 56.48544 1.000 17.89152 213 ASN A O 1
ATOM 1625 N N . LEU A 1 214 ? 40.42525 37.49247 58.10470 1.000 14.57341 214 LEU A N 1
ATOM 1626 C CA . LEU A 1 214 ? 41.57717 37.30845 57.23338 1.000 14.31677 214 LEU A CA 1
ATOM 1627 C C . LEU A 1 214 ? 41.82470 35.82812 56.95924 1.000 15.04490 214 LEU A C 1
ATOM 1628 O O . LEU A 1 214 ? 42.15386 35.44718 55.83049 1.000 14.63728 214 LEU A O 1
ATOM 1633 N N . VAL A 1 215 ? 41.66511 34.97714 57.97515 1.000 14.16554 215 VAL A N 1
ATOM 1634 C CA . VAL A 1 215 ? 41.73085 33.53577 57.75488 1.000 13.68883 215 VAL A CA 1
ATOM 1635 C C . VAL A 1 215 ? 40.70892 33.12635 56.70264 1.000 13.51094 215 VAL A C 1
ATOM 1636 O O . VAL A 1 215 ? 41.02651 32.40971 55.74564 1.000 15.01311 215 VAL A O 1
ATOM 1640 N N . HIS A 1 216 ? 39.48240 33.62773 56.83775 1.000 14.29656 216 HIS A N 1
ATOM 1641 C CA . HIS A 1 216 ? 38.43324 33.31218 55.87723 1.000 14.71073 216 HIS A CA 1
ATOM 1642 C C . HIS A 1 216 ? 38.81090 33.77035 54.47427 1.000 17.28338 216 HIS A C 1
ATOM 1643 O O . HIS A 1 216 ? 38.68524 33.00975 53.50345 1.000 17.10746 216 HIS A O 1
ATOM 1650 N N . ASP A 1 217 ? 39.27702 35.01628 54.34829 1.000 15.90500 217 ASP A N 1
ATOM 1651 C CA . ASP A 1 217 ? 39.58993 35.56235 53.03056 1.000 17.08563 217 ASP A CA 1
ATOM 1652 C C . ASP A 1 217 ? 40.71063 34.78498 52.36202 1.000 15.99172 217 ASP A C 1
ATOM 1653 O O . ASP A 1 217 ? 40.66554 34.54430 51.14972 1.000 17.06997 217 ASP A O 1
ATOM 1658 N N . ILE A 1 218 ? 41.73593 34.40940 53.12307 1.000 14.07133 218 ILE A N 1
ATOM 1659 C CA . ILE A 1 218 ? 42.83135 33.62963 52.55376 1.000 12.39369 218 ILE A CA 1
ATOM 1660 C C . ILE A 1 218 ? 42.33835 32.25812 52.11349 1.000 15.90990 218 ILE A C 1
ATOM 1661 O O . ILE A 1 218 ? 42.68561 31.77835 51.02569 1.000 15.07391 218 ILE A O 1
ATOM 1666 N N . HIS A 1 219 ? 41.51856 31.60870 52.94111 1.000 14.95755 219 HIS A N 1
ATOM 1667 C CA . HIS A 1 219 ? 40.97492 30.30915 52.57347 1.000 14.58169 219 HIS A CA 1
ATOM 1668 C C . HIS A 1 219 ? 40.19975 30.38991 51.26906 1.000 18.03436 219 HIS A C 1
ATOM 1669 O O . HIS A 1 219 ? 40.30745 29.49894 50.41541 1.000 19.63800 219 HIS A O 1
ATOM 1676 N N . GLU A 1 220 ? 39.40857 31.45267 51.09480 1.000 15.86493 220 GLU A N 1
ATOM 1677 C CA . GLU A 1 220 ? 38.61296 31.59652 49.88152 1.000 17.58991 220 GLU A CA 1
ATOM 1678 C C . GLU A 1 220 ? 39.48144 31.90701 48.66783 1.000 19.89015 220 GLU A C 1
ATOM 1679 O O . GLU A 1 220 ? 39.10252 31.55990 47.54172 1.000 21.48833 220 GLU A O 1
ATOM 1685 N N . MET A 1 221 ? 40.62775 32.56284 48.87254 1.000 17.08930 221 MET A N 1
ATOM 1686 C CA . MET A 1 221 ? 41.50512 32.93571 47.76694 1.000 17.40473 221 MET A CA 1
ATOM 1687 C C . MET A 1 221 ? 42.19887 31.71936 47.16719 1.000 19.35212 221 MET A C 1
ATOM 1688 O O . MET A 1 221 ? 42.44510 31.69095 45.95305 1.000 20.22889 221 MET A O 1
ATOM 1693 N N . GLY A 1 222 ? 42.50593 30.70254 47.97379 1.000 17.51469 222 GLY A N 1
ATOM 1694 C CA . GLY A 1 222 ? 43.19096 29.52907 47.44743 1.000 16.95816 222 GLY A CA 1
ATOM 1695 C C . GLY A 1 222 ? 44.70882 29.60421 47.45311 1.000 14.94802 222 GLY A C 1
ATOM 1696 O O . GLY A 1 222 ? 45.31634 30.22678 48.33508 1.000 16.40897 222 GLY A O 1
ATOM 1697 N N . CYS A 1 223 ? 45.34853 28.97493 46.46790 1.000 14.66213 223 CYS A N 1
ATOM 1698 C CA . CYS A 1 223 ? 46.80203 28.86842 46.46559 1.000 13.21087 223 CYS A CA 1
ATOM 1699 C C . CYS A 1 223 ? 47.28188 28.85443 45.02302 1.000 13.93263 223 CYS A C 1
ATOM 1700 O O . CYS A 1 223 ? 46.51392 29.13580 44.09918 1.000 15.74552 223 CYS A O 1
ATOM 1703 N N . HIS A 1 224 ? 48.55500 28.52546 44.83937 1.000 13.31403 224 HIS A N 1
ATOM 1704 C CA . HIS A 1 224 ? 49.10729 28.23936 43.52816 1.000 13.46593 224 HIS A CA 1
ATOM 1705 C C . HIS A 1 224 ? 49.63608 26.81306 43.51210 1.000 16.41157 224 HIS A C 1
ATOM 1706 O O . HIS A 1 224 ? 49.98275 26.24623 44.55590 1.000 14.61661 224 HIS A O 1
ATOM 1713 N N . LEU A 1 225 ? 49.70176 26.24392 42.30950 1.000 14.72755 225 LEU A N 1
ATOM 1714 C CA . LEU A 1 225 ? 50.28605 24.93269 42.07025 1.000 12.89094 225 LEU A CA 1
ATOM 1715 C C . LEU A 1 225 ? 51.52609 25.13195 41.21163 1.000 15.09169 225 LEU A C 1
ATOM 1716 O O . LEU A 1 225 ? 51.43864 25.76433 40.15872 1.000 16.28312 225 LEU A O 1
ATOM 1721 N N . VAL A 1 226 ? 52.67597 24.61178 41.64767 1.000 12.68705 226 VAL A N 1
ATOM 1722 C CA . VAL A 1 226 ? 53.92666 24.93899 40.97154 1.000 14.04394 226 VAL A CA 1
ATOM 1723 C C . VAL A 1 226 ? 54.69446 23.68419 40.57800 1.000 15.18209 226 VAL A C 1
ATOM 1724 O O . VAL A 1 226 ? 54.49629 22.59285 41.11415 1.000 15.63727 226 VAL A O 1
ATOM 1728 N N . THR A 1 227 ? 55.58179 23.85973 39.59231 1.000 14.38968 227 THR A N 1
ATOM 1729 C CA . THR A 1 227 ? 56.37518 22.75923 39.04174 1.000 14.68409 227 THR A CA 1
ATOM 1730 C C . THR A 1 227 ? 57.58843 22.46857 39.92816 1.000 19.97916 227 THR A C 1
ATOM 1731 O O . THR A 1 227 ? 58.74363 22.66441 39.55287 1.000 25.01616 227 THR A O 1
ATOM 1735 N N . LYS A 1 228 ? 57.31330 21.99501 41.13285 1.000 21.20540 228 LYS A N 1
ATOM 1736 C CA . LYS A 1 228 ? 58.34627 21.47823 42.01846 1.000 24.65884 228 LYS A CA 1
ATOM 1737 C C . LYS A 1 228 ? 58.00206 20.03493 42.34965 1.000 24.31934 228 LYS A C 1
ATOM 1738 O O . LYS A 1 228 ? 56.82839 19.69380 42.50132 1.000 22.80426 228 LYS A O 1
ATOM 1744 N N . GLN A 1 229 ? 59.02412 19.18035 42.43166 1.000 29.59203 229 GLN A N 1
ATOM 1745 C CA . GLN A 1 229 ? 58.79188 17.76040 42.65563 1.000 33.30174 229 GLN A CA 1
ATOM 1746 C C . GLN A 1 229 ? 59.07778 17.38008 44.10252 1.000 28.13316 229 GLN A C 1
ATOM 1747 O O . GLN A 1 229 ? 59.83255 18.06535 44.79863 1.000 33.80615 229 GLN A O 1
ATOM 1753 N N . PRO A 1 230 ? 58.47547 16.29249 44.59885 1.000 29.43698 230 PRO A N 1
ATOM 1754 C CA . PRO A 1 230 ? 58.74072 15.87840 45.98062 1.000 33.19709 230 PRO A CA 1
ATOM 1755 C C . PRO A 1 230 ? 60.18970 15.46006 46.16831 1.000 42.25485 230 PRO A C 1
ATOM 1756 O O . PRO A 1 230 ? 60.83729 14.94915 45.25353 1.000 41.93490 2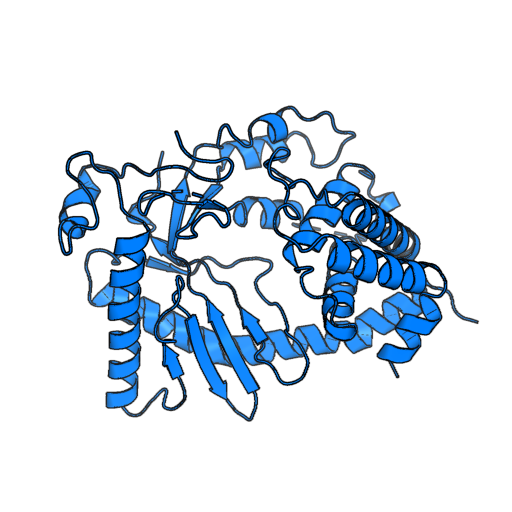30 PRO A O 1
ATOM 1760 N N . LYS A 1 231 ? 60.69137 15.68574 47.38109 1.000 51.58915 231 LYS A N 1
ATOM 1761 C CA . LYS A 1 231 ? 62.05676 15.32498 47.73668 1.000 58.53062 231 LYS A CA 1
ATOM 1762 C C . LYS A 1 231 ? 62.18052 13.89941 48.25548 1.000 54.16918 231 LYS A C 1
ATOM 1763 O O . LYS A 1 231 ? 63.29772 13.37417 48.32396 1.000 67.27428 231 LYS A O 1
ATOM 1769 N N . GLY A 1 232 ? 61.07031 13.26978 48.62566 1.000 55.48532 232 GLY A N 1
ATOM 1770 C CA . GLY A 1 232 ? 61.08159 11.88598 49.06039 1.000 58.63321 232 GLY A CA 1
ATOM 1771 C C . GLY A 1 232 ? 60.50827 10.96662 48.00117 1.000 62.48925 232 GLY A C 1
ATOM 1772 O O . GLY A 1 232 ? 60.28766 11.38861 46.86379 1.000 57.57249 232 GLY A O 1
ATOM 1773 N N . ARG A 1 240 ? 54.25468 10.90866 38.76888 1.000 51.13569 240 ARG A N 1
ATOM 1774 C CA . ARG A 1 240 ? 55.36608 11.61466 39.40047 1.000 47.74047 240 ARG A CA 1
ATOM 1775 C C . ARG A 1 240 ? 55.62660 12.93727 38.69176 1.000 39.16111 240 ARG A C 1
ATOM 1776 O O . ARG A 1 240 ? 55.58180 13.99957 39.31903 1.000 28.07999 240 ARG A O 1
ATOM 1784 N N . GLY A 1 241 ? 55.90502 12.86771 37.38293 1.000 35.82176 241 GLY A N 1
ATOM 1785 C CA . GLY A 1 241 ? 55.91742 14.07385 36.57181 1.000 29.93081 241 GLY A CA 1
ATOM 1786 C C . GLY A 1 241 ? 54.57756 14.77912 36.54326 1.000 22.59223 241 GLY A C 1
ATOM 1787 O O . GLY A 1 241 ? 54.51418 15.96486 36.19708 1.000 22.23333 241 GLY A O 1
ATOM 1788 N N . PHE A 1 242 ? 53.50188 14.07795 36.91081 1.000 21.73706 242 PHE A N 1
ATOM 1789 C CA . PHE A 1 242 ? 52.17980 14.68642 36.98260 1.000 20.75748 242 PHE A CA 1
ATOM 1790 C C . PHE A 1 242 ? 51.91324 15.40355 38.30004 1.000 20.81175 242 PHE A C 1
ATOM 1791 O O . PHE A 1 242 ? 50.84781 16.01048 38.44672 1.000 21.50223 242 PHE A O 1
ATOM 1799 N N . LEU A 1 243 ? 52.84369 15.37477 39.25323 1.000 20.27355 243 LEU A N 1
ATOM 1800 C CA . LEU A 1 243 ? 52.62989 16.05755 40.52444 1.000 17.67172 243 LEU A CA 1
ATOM 1801 C C . LEU A 1 243 ? 53.01801 17.52964 40.44195 1.000 19.73486 243 LEU A C 1
ATOM 1802 O O . LEU A 1 243 ? 54.04613 17.89353 39.85700 1.000 20.14935 243 LEU A O 1
ATOM 1807 N N . TRP A 1 244 ? 52.19319 18.37246 41.05087 1.000 16.77692 244 TRP A N 1
ATOM 1808 C CA . TRP A 1 244 ? 52.45528 19.78670 41.24015 1.000 16.27156 244 TRP A CA 1
ATOM 1809 C C . TRP A 1 244 ? 52.46736 20.05813 42.73803 1.000 16.46847 244 TRP A C 1
ATOM 1810 O O . TRP A 1 244 ? 51.83406 19.33254 43.51515 1.000 18.72809 244 TRP A O 1
ATOM 1821 N N . CYS A 1 245 ? 53.18458 21.10050 43.14214 1.000 15.07208 245 CYS A N 1
ATOM 1822 C CA . CYS A 1 245 ? 53.41404 21.42151 44.54546 1.000 15.19513 245 CYS A CA 1
ATOM 1823 C C . CYS A 1 245 ? 52.54359 22.59336 44.98779 1.000 17.13542 245 CYS A C 1
ATOM 1824 O O . CYS A 1 245 ? 52.44602 23.59586 44.28087 1.000 15.71616 245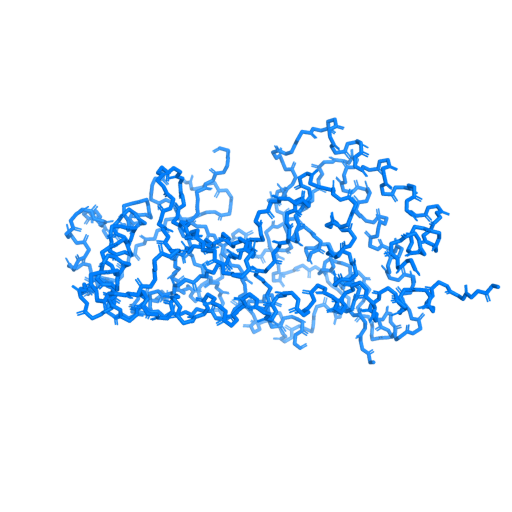 CYS A O 1
ATOM 1827 N N . TYR A 1 246 ? 51.91212 22.47808 46.16095 1.000 14.41680 246 TYR A N 1
ATOM 1828 C CA . TYR A 1 246 ? 51.18073 23.62465 46.69169 1.000 15.09960 246 TYR A CA 1
ATOM 1829 C C . TYR A 1 246 ? 52.12862 24.74192 47.10435 1.000 16.11738 246 TYR A C 1
ATOM 1830 O O . TYR A 1 246 ? 53.08055 24.51855 47.86097 1.000 19.87320 246 TYR A O 1
ATOM 1839 N N . SER A 1 247 ? 51.83054 25.95973 46.65006 1.000 13.85944 247 SER A N 1
ATOM 1840 C CA . SER A 1 247 ? 52.53905 27.16550 47.05282 1.000 11.81875 247 SER A CA 1
ATOM 1841 C C . SER A 1 247 ? 51.55572 28.13918 47.67092 1.000 13.27156 247 SER A C 1
ATOM 1842 O O . SER A 1 247 ? 50.50925 28.43063 47.07975 1.000 14.29049 247 SER A O 1
ATOM 1845 N N . PHE A 1 248 ? 51.90911 28.66157 48.84222 1.000 12.95219 248 PHE A N 1
ATOM 1846 C CA . PHE A 1 248 ? 51.06912 29.60892 49.56716 1.000 12.22130 248 PHE A CA 1
ATOM 1847 C C . PHE A 1 248 ? 51.66158 31.01612 49.56414 1.000 12.72619 248 PHE A C 1
ATOM 1848 O O . PHE A 1 248 ? 51.40472 31.80471 50.46857 1.000 14.05527 248 PHE A O 1
ATOM 1856 N N . SER A 1 249 ? 52.45930 31.34882 48.53260 1.000 15.09658 249 SER A N 1
ATOM 1857 C CA . SER A 1 249 ? 53.12956 32.64811 48.49275 1.000 15.31034 249 SER A CA 1
ATOM 1858 C C . SER A 1 249 ? 52.14611 33.80523 48.59989 1.000 15.77921 249 SER A C 1
ATOM 1859 O O . SER A 1 249 ? 52.41641 34.79160 49.30072 1.000 19.77490 249 SER A O 1
ATOM 1862 N N . GLU A 1 250 ? 51.00865 33.70910 47.91525 1.000 18.73829 250 GLU A N 1
ATOM 1863 C CA . GLU A 1 250 ? 50.04749 34.80655 47.96439 1.000 19.98589 250 GLU A CA 1
ATOM 1864 C C . GLU A 1 250 ? 49.45924 34.96795 49.36104 1.000 19.94593 250 GLU A C 1
ATOM 1865 O O . GLU A 1 250 ? 49.36149 36.09293 49.86731 1.000 22.25918 250 GLU A O 1
ATOM 1871 N N . ALA A 1 251 ? 49.09292 33.85617 50.00725 1.000 16.26760 251 ALA A N 1
ATOM 1872 C CA . ALA A 1 251 ? 48.60952 33.92467 51.38337 1.000 14.21409 251 ALA A CA 1
ATOM 1873 C C . ALA A 1 251 ? 49.65012 34.53089 52.31119 1.000 16.94191 251 ALA A C 1
ATOM 1874 O O . ALA A 1 251 ? 49.30930 35.33133 53.19370 1.000 15.71009 251 ALA A O 1
ATOM 1876 N N . GLU A 1 252 ? 50.91772 34.12843 52.15506 1.000 16.32921 252 GLU A N 1
ATOM 1877 C CA . GLU A 1 252 ? 51.97345 34.59661 53.05097 1.000 15.51347 252 GLU A CA 1
ATOM 1878 C C . GLU A 1 252 ? 52.15179 36.10171 52.92736 1.000 19.07952 252 GLU A C 1
ATOM 1879 O O . GLU A 1 252 ? 52.27818 36.80843 53.93817 1.000 21.56633 252 GLU A O 1
ATOM 1885 N N . LYS A 1 253 ? 52.13841 36.60594 51.69537 1.000 21.07140 253 LYS A N 1
ATOM 1886 C CA . LYS A 1 253 ? 52.21994 38.04592 51.48314 1.000 27.57778 253 LYS A CA 1
ATOM 1887 C C . LYS A 1 253 ? 51.10121 38.76285 52.21542 1.000 28.51349 253 LYS A C 1
ATOM 1888 O O . LYS A 1 253 ? 51.32387 39.79543 52.85832 1.000 30.41686 253 LYS A O 1
ATOM 1894 N N . LYS A 1 254 ? 49.89015 38.21504 52.13845 1.000 24.77390 254 LYS A N 1
ATOM 1895 C CA . LYS A 1 254 ? 48.73837 38.86330 52.75213 1.000 25.68810 254 LYS A CA 1
ATOM 1896 C C . LYS A 1 254 ? 48.85849 38.92238 54.27562 1.000 29.03566 254 LYS A C 1
ATOM 1897 O O . LYS A 1 254 ? 48.36100 39.86848 54.89870 1.000 28.98886 254 LYS A O 1
ATOM 1903 N N . LEU A 1 255 ? 49.54078 37.95068 54.89027 1.000 21.19611 255 LEU A N 1
ATOM 1904 C CA . LEU A 1 255 ? 49.62437 37.90309 56.35073 1.000 21.87737 255 LEU A CA 1
ATOM 1905 C C . LEU A 1 255 ? 50.57419 38.95123 56.91244 1.000 30.07622 255 LEU A C 1
ATOM 1906 O O . LEU A 1 255 ? 50.35017 39.45915 58.01825 1.000 33.76658 255 LEU A O 1
ATOM 1911 N N . PHE A 1 256 ? 51.64533 39.27014 56.19267 1.000 30.00079 256 PHE A N 1
ATOM 1912 C CA . PHE A 1 256 ? 52.56920 40.29356 56.65554 1.000 33.99282 256 PHE A CA 1
ATOM 1913 C C . PHE A 1 256 ? 52.14587 41.69418 56.24031 1.000 41.35954 256 PHE A C 1
ATOM 1914 O O . PHE A 1 256 ? 52.74829 42.66832 56.70175 1.000 48.42680 256 PHE A O 1
ATOM 1922 N N . LEU A 1 257 ? 51.12194 41.81453 55.40106 1.000 42.27737 257 LEU A N 1
ATOM 1923 C CA . LEU A 1 257 ? 50.55609 43.11180 55.04249 1.000 41.12947 257 LEU A CA 1
ATOM 1924 C C . LEU A 1 257 ? 49.65862 43.64709 56.15394 1.000 50.39472 257 LEU A C 1
ATOM 1925 O O . LEU A 1 257 ? 49.78495 43.25394 57.31477 1.000 56.16671 257 LEU A O 1
ATOM 1930 N N . ASN A 1 265 ? 55.90831 50.34772 65.02509 1.000 55.96270 265 ASN A N 1
ATOM 1931 C CA . ASN A 1 265 ? 54.56626 49.78490 65.08029 1.000 51.46453 265 ASN A CA 1
ATOM 1932 C C . ASN A 1 265 ? 54.62096 48.26671 65.27498 1.000 45.10554 265 ASN A C 1
ATOM 1933 O O . ASN A 1 265 ? 54.27855 47.76649 66.34907 1.000 46.13177 265 ASN A O 1
ATOM 1938 N N . SER A 1 266 ? 55.05260 47.53714 64.24532 1.000 33.63643 266 SER A N 1
ATOM 1939 C CA . SER A 1 266 ? 55.21693 46.08872 64.31745 1.000 27.17785 266 SER A CA 1
ATOM 1940 C C . SER A 1 266 ? 56.64212 45.71221 63.94046 1.000 25.55247 266 SER A C 1
ATOM 1941 O O . SER A 1 266 ? 57.14342 46.14621 62.89872 1.000 24.91644 266 SER A O 1
ATOM 1944 N N . CYS A 1 267 ? 57.28473 44.88836 64.77019 1.000 19.30904 267 CYS A N 1
ATOM 1945 C CA . CYS A 1 267 ? 58.62698 44.39621 64.47906 1.000 18.66982 267 CYS A CA 1
ATOM 1946 C C . CYS A 1 267 ? 58.63325 42.98511 63.89850 1.000 17.42815 267 CYS A C 1
ATOM 1947 O O . CYS A 1 267 ? 59.69272 42.34790 63.85710 1.000 15.59019 267 CYS A O 1
ATOM 1950 N N . ARG A 1 268 ? 57.48399 42.48169 63.43409 1.000 16.01301 268 ARG A N 1
ATOM 1951 C CA . ARG A 1 268 ? 57.43833 41.14000 62.85686 1.000 14.93072 268 ARG A CA 1
ATOM 1952 C C . ARG A 1 268 ? 58.37629 41.01800 61.65930 1.000 16.18353 268 ARG A C 1
ATOM 1953 O O . ARG A 1 268 ? 59.21458 40.11307 61.60355 1.000 15.18029 268 ARG A O 1
ATOM 1961 N N . ARG A 1 269 ? 58.26299 41.93634 60.69890 1.000 17.12791 269 ARG A N 1
ATOM 1962 C CA . ARG A 1 269 ? 59.12106 41.85587 59.52300 1.000 17.28896 269 ARG A CA 1
ATOM 1963 C C . ARG A 1 269 ? 60.58098 42.11908 59.89070 1.000 16.57814 269 ARG A C 1
ATOM 1964 O O . ARG A 1 269 ? 61.48655 41.46594 59.35783 1.000 17.16266 269 ARG A O 1
ATOM 1972 N N . GLN A 1 270 ? 60.82746 43.05637 60.81350 1.000 16.94803 270 GLN A N 1
ATOM 1973 C CA . GLN A 1 270 ? 62.20393 43.36357 61.20642 1.000 15.18893 270 GLN A CA 1
ATOM 1974 C C . GLN A 1 270 ? 62.89135 42.13970 61.80237 1.000 14.06583 270 GLN A C 1
ATOM 1975 O O . GLN A 1 270 ? 64.05721 41.84779 61.47584 1.000 14.68984 270 GLN A O 1
ATOM 1981 N N A VAL A 1 271 ? 62.20201 41.44539 62.70780 0.250 14.84723 271 VAL A N 1
ATOM 1982 N N B VAL A 1 271 ? 62.20199 41.44536 62.70777 0.250 14.84728 271 VAL A N 1
ATOM 1983 N N C VAL A 1 271 ? 62.20389 41.39899 62.66174 0.500 14.89020 271 VAL A N 1
ATOM 1984 C CA A VAL A 1 271 ? 62.75137 40.23183 63.30806 0.250 13.46272 271 VAL A CA 1
ATOM 1985 C CA B VAL A 1 271 ? 62.75136 40.23182 63.30808 0.250 13.46272 271 VAL A CA 1
ATOM 1986 C CA C VAL A 1 271 ? 62.90369 40.27859 63.27458 0.500 13.41050 271 VAL A CA 1
ATOM 1987 C C A VAL A 1 271 ? 63.10684 39.22451 62.22572 0.250 13.04123 271 VAL A C 1
ATOM 1988 C C B VAL A 1 271 ? 63.10680 39.22444 62.22578 0.250 13.04124 271 VAL A C 1
ATOM 1989 C C C VAL A 1 271 ? 63.07653 39.12832 62.27807 0.500 13.01677 271 VAL A C 1
ATOM 1990 O O A VAL A 1 271 ? 64.20699 38.65729 62.21699 0.250 12.67596 271 VAL A O 1
ATOM 1991 O O B VAL A 1 271 ? 64.20687 38.65705 62.21717 0.250 12.67602 271 VAL A O 1
ATOM 1992 O O C VAL A 1 271 ? 64.05494 38.37752 62.36367 0.500 12.99166 271 VAL A O 1
ATOM 2002 N N . LEU A 1 272 ? 62.17729 38.98618 61.29936 1.000 13.53127 272 LEU A N 1
ATOM 2003 C CA . LEU A 1 272 ? 62.41080 37.99698 60.24658 1.000 12.65171 272 LEU A CA 1
ATOM 2004 C C . LEU A 1 272 ? 63.64531 38.34822 59.42808 1.000 13.05397 272 LEU A C 1
ATOM 2005 O O . LEU A 1 272 ? 64.47336 37.46855 59.14909 1.000 13.79528 272 LEU A O 1
ATOM 2010 N N . ARG A 1 273 ? 63.80578 39.62766 59.06126 1.000 13.13730 273 ARG A N 1
ATOM 2011 C CA . ARG A 1 273 ? 64.99082 40.01567 58.29333 1.000 13.17502 273 ARG A CA 1
ATOM 2012 C C . ARG A 1 273 ? 66.27041 39.82817 59.10674 1.000 12.47336 273 ARG A C 1
ATOM 2013 O O . ARG A 1 273 ? 67.30944 39.42269 58.56191 1.000 12.92061 273 ARG A O 1
ATOM 2021 N N . ILE A 1 274 ? 66.22324 40.12210 60.41387 1.000 11.88616 274 ILE A N 1
ATOM 2022 C CA . ILE A 1 274 ? 67.39008 39.87666 61.25729 1.000 11.00249 274 ILE A CA 1
ATOM 2023 C C . ILE A 1 274 ? 67.77168 38.39877 61.22080 1.000 11.59753 274 ILE A C 1
ATOM 2024 O O . ILE A 1 274 ? 68.94541 38.04452 61.03783 1.000 11.88660 274 ILE A O 1
ATOM 2029 N N . LEU A 1 275 ? 66.77849 37.51241 61.37547 1.000 12.16785 275 LEU A N 1
ATOM 2030 C CA . LEU A 1 275 ? 67.06748 36.07793 61.37146 1.000 11.76810 275 LEU A CA 1
ATOM 2031 C C . LEU A 1 275 ? 67.59692 35.61639 60.01747 1.000 11.06639 275 LEU A C 1
ATOM 2032 O O . LEU A 1 275 ? 68.52221 34.79715 59.95932 1.000 11.81476 275 LEU A O 1
ATOM 2037 N N . LYS A 1 276 ? 67.02624 36.13533 58.92069 1.000 10.23391 276 LYS A N 1
ATOM 2038 C CA . LYS A 1 276 ? 67.52641 35.76337 57.59499 1.000 12.16619 276 LYS A CA 1
ATOM 2039 C C . LYS A 1 276 ? 68.98239 36.18462 57.42425 1.000 12.55315 276 LYS A C 1
ATOM 2040 O O . LYS A 1 276 ? 69.81146 35.41743 56.91013 1.000 11.91038 276 LYS A O 1
ATOM 2046 N N . ALA A 1 277 ? 69.31449 37.41221 57.84643 1.000 12.56715 277 ALA A N 1
ATOM 2047 C CA . ALA A 1 277 ? 70.69920 37.85727 57.74563 1.000 10.66541 277 ALA A CA 1
ATOM 2048 C C . ALA A 1 277 ? 71.60957 37.01964 58.63363 1.000 10.54791 277 ALA A C 1
ATOM 2049 O O . ALA A 1 277 ? 72.72898 36.67363 58.22803 1.000 13.82882 277 ALA A O 1
ATOM 2051 N N . LEU A 1 278 ? 71.14892 36.66299 59.84715 1.000 11.50746 278 LEU A N 1
ATOM 2052 C CA . LEU A 1 278 ? 71.96152 35.79936 60.70307 1.000 11.89112 278 LEU A CA 1
ATOM 2053 C C . LEU A 1 278 ? 72.19724 34.42547 60.08143 1.000 10.91906 278 LEU A C 1
ATOM 2054 O O . LEU A 1 278 ? 73.30168 33.87250 60.16755 1.000 12.99139 278 LEU A O 1
ATOM 2059 N N . ARG A 1 279 ? 71.15273 33.83347 59.48782 1.000 10.83891 279 ARG A N 1
ATOM 2060 C CA . ARG A 1 279 ? 71.30297 32.55029 58.80947 1.000 10.93316 279 ARG A CA 1
ATOM 2061 C C . ARG A 1 279 ? 72.42659 32.60873 57.78990 1.000 11.60136 279 ARG A C 1
ATOM 2062 O O . ARG A 1 279 ? 73.22682 31.67413 57.65428 1.000 13.78083 279 ARG A O 1
ATOM 2070 N N . GLU A 1 280 ? 72.50068 33.71383 57.06279 1.000 10.56607 280 GLU A N 1
ATOM 2071 C CA . GLU A 1 280 ? 73.49553 33.84847 56.01322 1.000 11.33946 280 GLU A CA 1
ATOM 2072 C C . GLU A 1 280 ? 74.86434 34.19298 56.58045 1.000 12.81361 280 GLU A C 1
ATOM 2073 O O . GLU A 1 280 ? 75.87019 33.60370 56.17086 1.000 15.91830 280 GLU A O 1
ATOM 2079 N N . GLU A 1 281 ? 74.92083 35.12867 57.52771 1.000 11.69756 281 GLU A N 1
ATOM 2080 C CA . GLU A 1 281 ? 76.20178 35.54880 58.08600 1.000 14.06295 281 GLU A CA 1
ATOM 2081 C C . GLU A 1 281 ? 76.90494 34.40691 58.80052 1.000 14.35664 281 GLU A C 1
ATOM 2082 O O . GLU A 1 281 ? 78.13758 34.29148 58.72805 1.000 18.55026 281 GLU A O 1
ATOM 2088 N N . LEU A 1 282 ? 76.14581 33.57219 59.50887 1.000 13.89235 282 LEU A N 1
ATOM 2089 C CA . LEU A 1 282 ? 76.71118 32.46060 60.26805 1.000 14.76216 282 LEU A CA 1
ATOM 2090 C C . LEU A 1 282 ? 76.69728 31.15242 59.48518 1.000 18.01250 282 LEU A C 1
ATOM 2091 O O . LEU A 1 282 ? 77.10025 30.11468 60.02977 1.000 20.61250 282 LEU A O 1
ATOM 2096 N N . GLU A 1 283 ? 76.25187 31.18762 58.22976 1.000 14.03051 283 GLU A N 1
ATOM 2097 C CA . GLU A 1 283 ? 76.24432 30.04084 57.31669 1.000 15.86564 283 GLU A CA 1
ATOM 2098 C C . GLU A 1 283 ? 75.58138 28.82274 57.96809 1.000 17.90473 283 GLU A C 1
ATOM 2099 O O . GLU A 1 283 ? 76.17618 27.75223 58.13729 1.000 18.97654 283 GLU A O 1
ATOM 2105 N N . LEU A 1 284 ? 74.29856 29.00550 58.30848 1.000 13.26675 284 LEU A N 1
ATOM 2106 C CA . LEU A 1 284 ? 73.49999 27.98618 58.98113 1.000 13.71842 284 LEU A CA 1
ATOM 2107 C C . LEU A 1 284 ? 72.77408 27.05579 58.00688 1.000 14.48613 284 LEU A C 1
ATOM 2108 O O . LEU A 1 284 ? 71.76916 26.44496 58.38554 1.000 14.44894 284 LEU A O 1
ATOM 2113 N N . GLN A 1 285 ? 73.25582 26.92905 56.76780 1.000 15.00238 285 GLN A N 1
ATOM 2114 C CA . GLN A 1 285 ? 72.73756 25.89849 55.86579 1.000 15.44046 285 GLN A CA 1
ATOM 2115 C C . GLN A 1 285 ? 72.82402 24.53835 56.54918 1.000 15.36552 285 GLN A C 1
ATOM 2116 O O . GLN A 1 285 ? 73.79675 24.27853 57.27134 1.000 16.82879 285 GLN A O 1
ATOM 2122 N N . PRO A 1 286 ? 71.85801 23.62394 56.32284 1.000 14.48290 286 PRO A N 1
ATOM 2123 C CA . PRO A 1 286 ? 70.74455 23.65538 55.36631 1.000 14.85733 286 PRO A CA 1
ATOM 2124 C C . PRO A 1 286 ? 69.46455 24.35007 55.85288 1.000 15.33880 286 PRO A C 1
ATOM 2125 O O . PRO A 1 286 ? 68.41543 24.18921 55.21407 1.000 17.02780 286 PRO A O 1
ATOM 2129 N N . LEU A 1 287 ? 69.52066 25.10961 56.94799 1.000 13.85964 287 LEU A N 1
ATOM 2130 C CA . LEU A 1 287 ? 68.39492 25.97082 57.27574 1.000 12.54933 287 LEU A CA 1
ATOM 2131 C C . LEU A 1 287 ? 68.14409 26.91809 56.11032 1.000 13.58379 287 LEU A C 1
ATOM 2132 O O . LEU A 1 287 ? 69.08822 27.39462 55.46356 1.000 14.99831 287 LEU A O 1
ATOM 2137 N N . LYS A 1 288 ? 66.86548 27.18430 55.83410 1.000 14.18932 288 LYS A N 1
ATOM 2138 C CA . LYS A 1 288 ? 66.44204 28.03928 54.73084 1.000 15.27397 288 LYS A CA 1
ATOM 2139 C C . LYS A 1 288 ? 65.64402 29.22759 55.24930 1.000 12.26589 288 LYS A C 1
ATOM 2140 O O . LYS A 1 288 ? 65.05059 29.17448 56.33336 1.000 13.27589 288 LYS A O 1
ATOM 2146 N N . SER A 1 289 ? 65.61404 30.29658 54.44541 1.000 13.99407 289 SER A N 1
ATOM 2147 C CA . SER A 1 289 ? 64.73766 31.43785 54.70981 1.000 13.83395 289 SER A CA 1
ATOM 2148 C C . SER A 1 289 ? 63.30985 30.99514 55.01266 1.000 11.38731 289 SER A C 1
ATOM 2149 O O . SER A 1 289 ? 62.67873 31.48377 55.95785 1.000 13.11445 289 SER A O 1
ATOM 2152 N N . TYR A 1 290 ? 62.78161 30.06488 54.21540 1.000 13.18262 290 TYR A N 1
ATOM 2153 C CA . TYR A 1 290 ? 61.37766 29.69994 54.39214 1.000 11.47090 290 TYR A CA 1
ATOM 2154 C C . TYR A 1 290 ? 61.13714 29.03249 55.74063 1.000 12.71272 290 TYR A C 1
ATOM 2155 O O . TYR A 1 290 ? 60.04051 29.14896 56.29809 1.000 12.19803 290 TYR A O 1
ATOM 2164 N N . HIS A 1 291 ? 62.13700 28.33301 56.28685 1.000 11.59240 291 HIS A N 1
ATOM 2165 C CA . HIS A 1 291 ? 61.98918 27.77712 57.62954 1.000 11.05897 291 HIS A CA 1
ATOM 2166 C C . HIS A 1 291 ? 61.79475 28.88396 58.65084 1.000 10.72795 291 HIS A C 1
ATOM 2167 O O . HIS A 1 291 ? 60.96838 28.76456 59.56084 1.000 11.39605 291 HIS A O 1
ATOM 2174 N N . LEU A 1 292 ? 62.56737 29.96337 58.52258 1.000 10.23514 292 LEU A N 1
ATOM 2175 C CA . LEU A 1 292 ? 62.45851 31.07616 59.45932 1.000 11.71585 292 LEU A CA 1
ATOM 2176 C C . LEU A 1 292 ? 61.11584 31.78911 59.31928 1.000 10.61562 292 LEU A C 1
ATOM 2177 O O . LEU A 1 292 ? 60.49722 32.15605 60.32129 1.000 12.40055 292 LEU A O 1
ATOM 2182 N N . LYS A 1 293 ? 60.63772 31.98678 58.08452 1.000 10.87393 293 LYS A N 1
ATOM 2183 C CA . LYS A 1 293 ? 59.31404 32.57658 57.89124 1.000 10.07646 293 LYS A CA 1
ATOM 2184 C C . LYS A 1 293 ? 58.22844 31.71626 58.53022 1.000 11.23350 293 LYS A C 1
ATOM 2185 O O . LYS A 1 293 ? 57.28982 32.23686 59.15951 1.000 11.44260 293 LYS A O 1
ATOM 2191 N N . THR A 1 294 ? 58.34017 30.39770 58.36347 1.000 10.32739 294 THR A N 1
ATOM 2192 C CA . THR A 1 294 ? 57.38202 29.47399 58.95621 1.000 10.29876 294 THR A CA 1
ATOM 2193 C C . THR A 1 294 ? 57.34634 29.62960 60.46572 1.000 10.06250 294 THR A C 1
ATOM 2194 O O . THR A 1 294 ? 56.26903 29.69277 61.07179 1.000 12.41685 294 THR A O 1
ATOM 2198 N N . LEU A 1 295 ? 58.53211 29.66331 61.09159 1.000 11.64585 295 LEU A N 1
ATOM 2199 C CA . LEU A 1 295 ? 58.59180 29.82536 62.54211 1.000 11.64695 295 LEU A CA 1
ATOM 2200 C C . LEU A 1 295 ? 58.01543 31.16715 62.97915 1.000 11.60438 295 LEU A C 1
ATOM 2201 O O . LEU A 1 295 ? 57.34010 31.24356 64.01360 1.000 13.58843 295 LEU A O 1
ATOM 2206 N N . LEU A 1 296 ? 58.24410 32.23361 62.20255 1.000 12.04167 296 LEU A N 1
ATOM 2207 C CA . LEU A 1 296 ? 57.66673 33.52440 62.57307 1.000 13.29431 296 LEU A CA 1
ATOM 2208 C C . LEU A 1 296 ? 56.14093 33.49252 62.51703 1.000 12.01771 296 LEU A C 1
ATOM 2209 O O . LEU A 1 296 ? 55.46850 34.00866 63.42232 1.000 13.29104 296 LEU A O 1
ATOM 2214 N N . LEU A 1 297 ? 55.57027 32.89020 61.46658 1.000 12.32086 297 LEU A N 1
ATOM 2215 C CA . LEU A 1 297 ? 54.11706 32.79594 61.37263 1.000 12.32557 297 LEU A CA 1
ATOM 2216 C C . LEU A 1 297 ? 53.53638 32.03229 62.56173 1.000 11.73207 297 LEU A C 1
ATOM 2217 O O . LEU A 1 297 ? 52.51009 32.43630 63.13383 1.000 12.17231 297 LEU A O 1
ATOM 2222 N N . TYR A 1 298 ? 54.18011 30.92924 62.96329 1.000 11.29818 298 TYR A N 1
ATOM 2223 C CA . TYR A 1 298 ? 53.66492 30.22793 64.13731 1.000 11.93275 298 TYR A CA 1
ATOM 2224 C C . TYR A 1 298 ? 53.82093 31.07794 65.38972 1.000 12.94487 298 TYR A C 1
ATOM 2225 O O . TYR A 1 298 ? 52.93156 31.07829 66.25598 1.000 14.19559 298 TYR A O 1
ATOM 2234 N N . GLU A 1 299 ? 54.93727 31.80728 65.51189 1.000 13.66449 299 GLU A N 1
ATOM 2235 C CA . GLU A 1 299 ? 55.10096 32.65570 66.69184 1.000 14.24239 299 GLU A CA 1
ATOM 2236 C C . GLU A 1 299 ? 54.06397 33.76657 66.73359 1.000 13.57952 299 GLU A C 1
ATOM 2237 O O . GLU A 1 299 ? 53.60400 34.14337 67.81969 1.000 14.46652 299 GLU A O 1
ATOM 2243 N N . CYS A 1 300 ? 53.63591 34.25958 65.56882 1.000 14.23146 300 CYS A N 1
ATOM 2244 C CA . CYS A 1 300 ? 52.57473 35.26208 65.54015 1.000 14.70808 300 CYS A CA 1
ATOM 2245 C C . CYS A 1 300 ? 51.23107 34.68959 65.98303 1.000 14.02278 300 CYS A C 1
ATOM 2246 O O . CYS A 1 300 ? 50.41892 35.41328 66.57709 1.000 15.04737 300 CYS A O 1
ATOM 2249 N N . GLU A 1 301 ? 50.97616 33.39706 65.71955 1.000 12.70173 301 GLU A N 1
ATOM 2250 C CA . GLU A 1 301 ? 49.75230 32.79750 66.25733 1.000 13.14490 301 GLU A CA 1
ATOM 2251 C C . GLU A 1 301 ? 49.83875 32.62016 67.77199 1.000 13.95920 301 GLU A C 1
ATOM 2252 O O . GLU A 1 301 ? 48.84650 32.82832 68.48877 1.000 16.25772 301 GLU A O 1
ATOM 2258 N N . SER A 1 302 ? 51.03231 32.27618 68.27273 1.000 15.61034 302 SER A N 1
ATOM 2259 C CA A SER A 1 302 ? 51.20459 32.08331 69.70932 0.500 16.08262 302 SER A CA 1
ATOM 2260 C CA B SER A 1 302 ? 51.22405 32.08737 69.71124 0.500 16.08756 302 SER A CA 1
ATOM 2261 C C . SER A 1 302 ? 51.18083 33.40281 70.47233 1.000 17.74048 302 SER A C 1
ATOM 2262 O O . SER A 1 302 ? 50.77561 33.42824 71.64513 1.000 21.05933 302 SER A O 1
ATOM 2267 N N . GLN A 1 303 ? 51.63415 34.49098 69.84353 1.000 17.23706 303 GLN A N 1
ATOM 2268 C CA . GLN A 1 303 ? 51.71632 35.81327 70.46079 1.000 17.93518 303 GLN A CA 1
ATOM 2269 C C . GLN A 1 303 ? 50.91721 36.77419 69.58731 1.000 19.93975 303 GLN A C 1
ATOM 2270 O O . GLN A 1 303 ? 51.46800 37.45802 68.71233 1.000 16.76027 303 GLN A O 1
ATOM 2276 N N . PRO A 1 304 ? 49.59787 36.82086 69.77543 1.000 17.76930 304 PRO A N 1
ATOM 2277 C CA . PRO A 1 304 ? 48.73238 37.49104 68.79933 1.000 16.93967 304 PRO A CA 1
ATOM 2278 C C . PRO A 1 304 ? 48.62100 38.99378 68.94355 1.000 22.21059 304 PRO A C 1
ATOM 2279 O O . PRO A 1 304 ? 48.07360 39.63316 68.03631 1.000 21.72235 304 PRO A O 1
ATOM 2283 N N . SER A 1 305 ? 49.08415 39.57862 70.04387 1.000 21.18904 305 SER A N 1
ATOM 2284 C CA A SER A 1 305 ? 48.77031 40.96447 70.35326 0.500 23.09647 305 SER A CA 1
ATOM 2285 C CA B SER A 1 305 ? 48.77555 40.96298 70.36087 0.500 23.09453 305 SER A CA 1
ATOM 2286 C C . SER A 1 305 ? 49.78181 41.92137 69.73471 1.000 24.72410 305 SER A C 1
ATOM 2287 O O . SER A 1 305 ? 50.96158 41.59742 69.56094 1.000 20.80658 305 SER A O 1
ATOM 2292 N N . ALA A 1 306 ? 49.29262 43.11452 69.38970 1.000 25.73599 306 ALA A N 1
ATOM 2293 C CA . ALA A 1 306 ? 50.16159 44.16163 68.86585 1.000 26.12316 306 ALA A CA 1
ATOM 2294 C C . ALA A 1 306 ? 51.25276 44.52032 69.86633 1.000 23.57310 306 ALA A C 1
ATOM 2295 O O . ALA A 1 306 ? 52.39748 44.78007 69.47669 1.000 24.62135 306 ALA A O 1
ATOM 2297 N N . ARG A 1 307 ? 50.93005 44.52509 71.16279 1.000 24.71857 307 ARG A N 1
ATOM 2298 C CA . ARG A 1 307 ? 51.94581 44.86965 72.15071 1.000 25.01860 307 ARG A CA 1
ATOM 2299 C C . ARG A 1 307 ? 53.06697 43.84145 72.19621 1.000 22.36685 307 ARG A C 1
ATOM 2300 O O . ARG A 1 307 ? 54.18029 44.18357 72.60291 1.000 26.38077 307 ARG A O 1
ATOM 2308 N N . GLN A 1 308 ? 52.80890 42.60195 71.76500 1.000 20.23060 308 GLN A N 1
ATOM 2309 C CA . GLN A 1 308 ? 53.85260 41.59220 71.74574 1.000 18.43302 308 GLN A CA 1
ATOM 2310 C C . GLN A 1 308 ? 54.81332 41.77473 70.58227 1.000 18.07548 308 GLN A C 1
ATOM 2311 O O . GLN A 1 308 ? 55.83637 41.08777 70.53955 1.000 18.08139 308 GLN A O 1
ATOM 2317 N N . TRP A 1 309 ? 54.52446 42.69054 69.65451 1.000 19.99767 309 TRP A N 1
ATOM 2318 C CA . TRP A 1 309 ? 55.38430 42.93008 68.50040 1.000 19.04902 309 TRP A CA 1
ATOM 2319 C C . TRP A 1 309 ? 55.68747 44.41900 68.35654 1.000 19.74200 309 TRP A C 1
ATOM 2320 O O . TRP A 1 309 ? 55.97891 44.90692 67.26029 1.000 21.53965 309 TRP A O 1
ATOM 2331 N N . SER A 1 310 ? 55.61851 45.15532 69.46630 1.000 20.79869 310 SER A N 1
ATOM 2332 C CA . SER A 1 310 ? 56.04965 46.54439 69.50495 1.000 20.87516 310 SER A CA 1
ATOM 2333 C C . SER A 1 310 ? 57.56415 46.64833 69.31217 1.000 22.33769 310 SER A C 1
ATOM 2334 O O . SER A 1 310 ? 58.29813 45.66064 69.39987 1.000 20.37283 310 SER A O 1
ATOM 2337 N N . LYS A 1 311 ? 58.03286 47.88277 69.09224 1.000 24.67324 311 LYS A N 1
ATOM 2338 C CA . LYS A 1 311 ? 59.47204 48.14937 69.03729 1.000 24.71015 311 LYS A CA 1
ATOM 2339 C C . LYS A 1 311 ? 60.18245 47.64059 70.28650 1.000 23.22668 311 LYS A C 1
ATOM 2340 O O . LYS A 1 311 ? 61.26057 47.03848 70.19831 1.000 23.15043 311 LYS A O 1
ATOM 2346 N N . ASP A 1 312 ? 59.59340 47.87842 71.46028 1.000 21.73884 312 ASP A N 1
ATOM 2347 C CA . ASP A 1 312 ? 60.23250 47.49378 72.71187 1.000 19.50721 312 ASP A CA 1
ATOM 2348 C C . ASP A 1 312 ? 60.32465 45.97940 72.85154 1.000 18.98137 312 ASP A C 1
ATOM 2349 O O . ASP A 1 312 ? 61.20857 45.47834 73.54862 1.000 20.60153 312 ASP A O 1
ATOM 2354 N N . ALA A 1 313 ? 59.44469 45.23659 72.18250 1.000 19.10561 313 ALA A N 1
ATOM 2355 C CA . ALA A 1 313 ? 59.42232 43.78361 72.28648 1.000 16.92575 313 ALA A CA 1
ATOM 2356 C C . ALA A 1 313 ? 60.40591 43.09963 71.34501 1.000 15.07422 313 ALA A C 1
ATOM 2357 O O . ALA A 1 313 ? 60.47831 41.86384 71.34871 1.000 15.65186 313 ALA A O 1
ATOM 2359 N N . LEU A 1 314 ? 61.15571 43.86564 70.54437 1.000 15.01571 314 LEU A N 1
ATOM 2360 C CA . LEU A 1 314 ? 62.02986 43.27420 69.53509 1.000 14.62160 314 LEU A CA 1
ATOM 2361 C C . LEU A 1 314 ? 62.95065 42.20504 70.12380 1.000 13.47959 314 LEU A C 1
ATOM 2362 O O . LEU A 1 314 ? 63.03045 41.08814 69.60065 1.000 13.18405 314 LEU A O 1
ATOM 2367 N N . SER A 1 315 ? 63.67408 42.53330 71.20322 1.000 13.78586 315 SER A N 1
ATOM 2368 C CA . SER A 1 315 ? 64.66035 41.58011 71.69520 1.000 12.38145 315 SER A CA 1
ATOM 2369 C C . SER A 1 315 ? 64.00752 40.31638 72.23426 1.000 12.01077 315 SER A C 1
ATOM 2370 O O . SER A 1 315 ? 64.52231 39.21732 72.00285 1.000 13.52395 315 SER A O 1
ATOM 2373 N N . GLU A 1 316 ? 62.86915 40.42806 72.92449 1.000 13.83978 316 GLU A N 1
ATOM 2374 C CA . GLU A 1 316 ? 62.27285 39.19114 73.42335 1.000 14.35445 316 GLU A CA 1
ATOM 2375 C C . GLU A 1 316 ? 61.68259 38.35112 72.29571 1.000 13.14931 316 GLU A C 1
ATOM 2376 O O . GLU A 1 316 ? 61.74299 37.12013 72.36554 1.000 14.32205 316 GLU A O 1
ATOM 2382 N N . ARG A 1 317 ? 61.13146 38.97237 71.24258 1.000 12.87003 317 ARG A N 1
ATOM 2383 C CA . ARG A 1 317 ? 60.65959 38.16695 70.11071 1.000 13.88576 317 ARG A CA 1
ATOM 2384 C C . ARG A 1 317 ? 61.81297 37.49030 69.37798 1.000 12.92395 317 ARG A C 1
ATOM 2385 O O . ARG A 1 317 ? 61.68931 36.34208 68.93082 1.000 12.67053 317 ARG A O 1
ATOM 2393 N N . PHE A 1 318 ? 62.92670 38.20205 69.21322 1.000 11.80824 318 PHE A N 1
ATOM 2394 C CA . PHE A 1 318 ? 64.13894 37.61016 68.65716 1.000 10.70097 318 PHE A CA 1
ATOM 2395 C C . PHE A 1 318 ? 64.55548 36.36398 69.44405 1.000 12.13232 318 PHE A C 1
ATOM 2396 O O . PHE A 1 318 ? 64.80201 35.29640 68.87080 1.000 11.67195 318 PHE A O 1
ATOM 2404 N N . LEU A 1 319 ? 64.61603 36.47762 70.77648 1.000 11.09990 319 LEU A N 1
ATOM 2405 C CA . LEU A 1 319 ? 65.00609 35.32973 71.58654 1.000 11.52539 319 LEU A CA 1
ATOM 2406 C C . LEU A 1 319 ? 63.97097 34.21340 71.49516 1.000 11.69522 319 LEU A C 1
ATOM 2407 O O . LEU A 1 319 ? 64.33604 33.03219 71.41290 1.000 11.88647 319 LEU A O 1
ATOM 2412 N N . ASP A 1 320 ? 62.67287 34.56582 71.51668 1.000 12.01690 320 ASP A N 1
ATOM 2413 C CA . ASP A 1 320 ? 61.62163 33.54829 71.40190 1.000 12.87235 320 ASP A CA 1
ATOM 2414 C C . ASP A 1 320 ? 61.75640 32.76986 70.10077 1.000 13.20072 320 ASP A C 1
ATOM 2415 O O . ASP A 1 320 ? 61.58458 31.54012 70.07949 1.000 13.05371 320 ASP A O 1
ATOM 2420 N N . LEU A 1 321 ? 62.05308 33.47128 69.00355 1.000 11.66172 321 LEU A N 1
ATOM 2421 C CA . LEU A 1 321 ? 62.22189 32.78438 67.72398 1.000 11.27569 321 LEU A CA 1
ATOM 2422 C C . LEU A 1 321 ? 63.44981 31.87922 67.71964 1.000 11.26560 321 LEU A C 1
ATOM 2423 O O . LEU A 1 321 ? 63.39969 30.76578 67.16820 1.000 12.10359 321 LEU A O 1
ATOM 2428 N N . LEU A 1 322 ? 64.56764 32.32990 68.31123 1.000 10.64457 322 LEU A N 1
ATOM 2429 C CA . LEU A 1 322 ? 65.73230 31.44755 68.39470 1.000 11.12119 322 LEU A CA 1
ATOM 2430 C C . LEU A 1 322 ? 65.42956 30.20196 69.21489 1.000 11.69566 322 LEU A C 1
ATOM 2431 O O . LEU A 1 322 ? 65.86123 29.09971 68.85910 1.000 12.00757 322 LEU A O 1
ATOM 2436 N N . LYS A 1 323 ? 64.67534 30.35252 70.31351 1.000 11.85856 323 LYS A N 1
ATOM 2437 C CA . LYS A 1 323 ? 64.32877 29.19565 71.12923 1.000 12.20090 323 LYS A CA 1
ATOM 2438 C C . LYS A 1 323 ? 63.43709 28.23080 70.36160 1.000 12.20885 323 LYS A C 1
ATOM 2439 O O . LYS A 1 323 ? 63.59674 27.00559 70.47491 1.000 13.40565 323 LYS A O 1
ATOM 2445 N N . ARG A 1 324 ? 62.47431 28.75965 69.60440 1.000 11.70806 324 ARG A N 1
ATOM 2446 C CA . ARG A 1 324 ? 61.63993 27.88596 68.78266 1.000 13.86493 324 ARG A CA 1
ATOM 2447 C C . ARG A 1 324 ? 62.48239 27.16876 67.73229 1.000 12.57080 324 ARG A C 1
ATOM 2448 O O . ARG A 1 324 ? 62.31481 25.96295 67.49983 1.000 14.61317 324 ARG A O 1
ATOM 2456 N N . LEU A 1 325 ? 63.41917 27.88754 67.11384 1.000 11.97366 325 LEU A N 1
ATOM 2457 C CA . LEU A 1 325 ? 64.29390 27.28224 66.11222 1.000 12.66753 325 LEU A CA 1
ATOM 2458 C C . LEU A 1 325 ? 65.14145 26.16673 66.71704 1.000 13.06382 325 LEU A C 1
ATOM 2459 O O . LEU A 1 325 ? 65.26306 25.07852 66.14072 1.000 12.74707 325 LEU A O 1
ATOM 2464 N N . GLU A 1 326 ? 65.74805 26.42223 67.88562 1.000 11.64800 326 GLU A N 1
ATOM 2465 C CA . GLU A 1 326 ? 66.54597 25.38425 68.53049 1.000 13.14030 326 GLU A CA 1
ATOM 2466 C C . GLU A 1 326 ? 65.70665 24.14864 68.83407 1.000 12.62230 326 GLU A C 1
ATOM 2467 O O . GLU A 1 326 ? 66.15995 23.02027 68.61453 1.000 14.08911 326 GLU A O 1
ATOM 2473 N N . LYS A 1 327 ? 64.48879 24.33877 69.35472 1.000 13.62752 327 LYS A N 1
ATOM 2474 C CA . LYS A 1 327 ? 63.63501 23.19265 69.65344 1.000 14.98667 327 LYS A CA 1
ATOM 2475 C C . LYS A 1 327 ? 63.31096 22.39810 68.39156 1.000 13.32197 327 LYS A C 1
ATOM 2476 O O . LYS A 1 327 ? 63.35889 21.16035 68.40096 1.000 15.30027 327 LYS A O 1
ATOM 2482 N N . CYS A 1 328 ? 62.98784 23.09013 67.29478 1.000 13.73260 328 CYS A N 1
ATOM 2483 C CA . CYS A 1 328 ? 62.68540 22.38041 66.04930 1.000 14.19376 328 CYS A CA 1
ATOM 2484 C C . CYS A 1 328 ? 63.90176 21.62400 65.52561 1.000 13.65360 328 CYS A C 1
ATOM 2485 O O . CYS A 1 328 ? 63.77243 20.49521 65.03134 1.000 14.75544 328 CYS A O 1
ATOM 2488 N N . LEU A 1 329 ? 65.09669 22.21487 65.64439 1.000 13.10574 329 LEU A N 1
ATOM 2489 C CA . LEU A 1 329 ? 66.29970 21.52815 65.18103 1.000 11.89180 329 LEU A CA 1
ATOM 2490 C C . LEU A 1 329 ? 66.58383 20.27335 65.99922 1.000 14.34699 329 LEU A C 1
ATOM 2491 O O . LEU A 1 329 ? 66.95542 19.23207 65.44187 1.000 15.05937 329 LEU A O 1
ATOM 2496 N N . ARG A 1 330 ? 66.41091 20.33862 67.32382 1.000 13.94139 330 ARG A N 1
ATOM 2497 C CA . ARG A 1 330 ? 66.74444 19.17486 68.14621 1.000 14.40153 330 ARG A CA 1
ATOM 2498 C C . ARG A 1 330 ? 65.74568 18.03414 67.97437 1.000 15.66838 330 ARG A C 1
ATOM 2499 O O . ARG A 1 330 ? 66.11979 16.86028 68.10926 1.000 18.30292 330 ARG A O 1
ATOM 2507 N N . SER A 1 331 ? 64.47925 18.34538 67.69018 1.000 15.07727 331 SER A N 1
ATOM 2508 C CA . SER A 1 331 ? 63.47705 17.31771 67.43791 1.000 17.99122 331 SER A CA 1
ATOM 2509 C C . SER A 1 331 ? 63.41323 16.91718 65.97007 1.000 17.25965 331 SER A C 1
ATOM 2510 O O . SER A 1 331 ? 62.73070 15.94179 65.63916 1.000 18.99589 331 SER A O 1
ATOM 2513 N N . LYS A 1 332 ? 64.10923 17.65085 65.10168 1.000 15.38030 332 LYS A N 1
ATOM 2514 C CA . LYS A 1 332 ? 64.03191 17.48064 63.64606 1.000 15.66755 332 LYS A CA 1
ATOM 2515 C C . LYS A 1 332 ? 62.58268 17.53629 63.16239 1.000 17.74922 332 LYS A C 1
ATOM 2516 O O . LYS A 1 332 ? 62.16998 16.80935 62.25593 1.000 17.04572 332 LYS A O 1
ATOM 2522 N N . GLU A 1 333 ? 61.81075 18.45004 63.75216 1.000 16.48341 333 GLU A N 1
ATOM 2523 C CA . GLU A 1 333 ? 60.40727 18.65163 63.40697 1.000 14.10090 333 GLU A CA 1
ATOM 2524 C C . GLU A 1 333 ? 60.16830 20.14134 63.22254 1.000 15.86531 333 GLU A C 1
ATOM 2525 O O . GLU A 1 333 ? 60.29417 20.91943 64.17572 1.000 17.63420 333 GLU A O 1
ATOM 2531 N N . CYS A 1 334 ? 59.82988 20.54245 61.99954 1.000 13.42734 334 CYS A N 1
ATOM 2532 C CA . CYS A 1 334 ? 59.46699 21.92682 61.69862 1.000 13.54546 334 CYS A CA 1
ATOM 2533 C C . CYS A 1 334 ? 58.20363 21.89132 60.84423 1.000 13.29770 334 CYS A C 1
ATOM 2534 O O . CYS A 1 334 ? 58.27524 21.85882 59.61166 1.000 13.91542 334 CYS A O 1
ATOM 2537 N N . PRO A 1 335 ? 57.03063 21.87336 61.46572 1.000 12.02275 335 PRO A N 1
ATOM 2538 C CA . PRO A 1 335 ? 55.80551 21.77004 60.65810 1.000 12.71256 335 PRO A CA 1
ATOM 2539 C C . PRO A 1 335 ? 55.63671 22.97137 59.73807 1.000 11.23961 335 PRO A C 1
ATOM 2540 O O . PRO A 1 335 ? 55.88662 24.11849 60.11803 1.000 12.50454 335 PRO A O 1
ATOM 2544 N N . HIS A 1 336 ? 55.18561 22.69467 58.51808 1.000 12.00263 336 HIS A N 1
ATOM 2545 C CA . HIS A 1 336 ? 54.74631 23.74325 57.61005 1.000 11.36264 336 HIS A CA 1
ATOM 2546 C C . HIS A 1 336 ? 53.61228 24.54344 58.26171 1.000 10.50021 336 HIS A C 1
ATOM 2547 O O . HIS A 1 336 ? 52.82917 24.00762 59.05811 1.000 12.92347 336 HIS A O 1
ATOM 2554 N N . TYR A 1 337 ? 53.54346 25.84970 57.95641 1.000 10.90272 337 TYR A N 1
ATOM 2555 C CA . TYR A 1 337 ? 52.56127 26.70303 58.62846 1.000 10.93223 337 TYR A CA 1
ATOM 2556 C C . TYR A 1 337 ? 51.13205 26.42708 58.16525 1.000 11.44926 337 TYR A C 1
ATOM 2557 O O . TYR A 1 337 ? 50.19073 26.52787 58.96972 1.000 11.61686 337 TYR A O 1
ATOM 2566 N N . PHE A 1 338 ? 50.93842 26.11398 56.87926 1.000 11.71015 338 PHE A N 1
ATOM 2567 C CA . PHE A 1 338 ? 49.59283 25.85105 56.37083 1.000 11.08626 338 PHE A CA 1
ATOM 2568 C C . PHE A 1 338 ? 49.25897 24.37075 56.32492 1.000 12.10564 338 PHE A C 1
ATOM 2569 O O . PHE A 1 338 ? 48.08754 24.00500 56.51825 1.000 13.22089 338 PHE A O 1
ATOM 2577 N N . ILE A 1 339 ? 50.25642 23.51672 56.06523 1.000 12.46073 339 ILE A N 1
ATOM 2578 C CA . ILE A 1 339 ? 50.07379 22.06738 56.03715 1.000 11.94166 339 ILE A CA 1
ATOM 2579 C C . ILE A 1 339 ? 50.81398 21.47156 57.22344 1.000 13.82851 339 ILE A C 1
ATOM 2580 O O . ILE A 1 339 ? 51.99386 21.11871 57.11755 1.000 14.85729 339 ILE A O 1
ATOM 2585 N N . LYS A 1 340 ? 50.13334 21.35469 58.37252 1.000 14.91779 340 LYS A N 1
ATOM 2586 C CA . LYS A 1 340 ? 50.87713 21.06767 59.59628 1.000 17.29587 340 LYS A CA 1
ATOM 2587 C C . LYS A 1 340 ? 51.48058 19.67079 59.60354 1.000 17.57536 340 LYS A C 1
ATOM 2588 O O . LYS A 1 340 ? 52.43381 19.43326 60.35352 1.000 18.31002 340 LYS A O 1
ATOM 2594 N N . ASP A 1 341 ? 50.98795 18.76269 58.76578 1.000 16.23624 341 ASP A N 1
ATOM 2595 C CA . ASP A 1 341 ? 51.50427 17.40231 58.74932 1.000 16.65550 341 ASP A CA 1
ATOM 2596 C C . ASP A 1 341 ? 52.67282 17.23037 57.78739 1.000 17.37122 341 ASP A C 1
ATOM 2597 O O . ASP A 1 341 ? 53.17918 16.11067 57.64305 1.000 21.81096 341 ASP A O 1
ATOM 2602 N N . LEU A 1 342 ? 53.12688 18.31226 57.15090 1.000 15.38324 342 LEU A N 1
ATOM 2603 C CA . LEU A 1 342 ? 54.33775 18.31495 56.34975 1.000 15.42906 342 LEU A CA 1
ATOM 2604 C C . LEU A 1 342 ? 55.47858 18.83280 57.21414 1.000 14.02738 342 LEU A C 1
ATOM 2605 O O . LEU A 1 342 ? 55.42839 19.97430 57.68358 1.000 14.79324 342 LEU A O 1
ATOM 2610 N N . ASN A 1 343 ? 56.49813 18.00081 57.41333 1.000 14.18843 343 ASN A N 1
ATOM 2611 C CA . ASN A 1 343 ? 57.65772 18.35334 58.22857 1.000 15.08196 343 ASN A CA 1
ATOM 2612 C C . ASN A 1 343 ? 58.75721 18.91625 57.33148 1.000 15.15309 343 ASN A C 1
ATOM 2613 O O . ASN A 1 343 ? 59.38068 18.17901 56.55759 1.000 16.24507 343 ASN A O 1
ATOM 2618 N N . LEU A 1 344 ? 59.01662 20.21841 57.44635 1.000 13.07251 344 LEU A N 1
ATOM 2619 C CA . LEU A 1 344 ? 60.03197 20.84880 56.60850 1.000 12.99807 344 LEU A CA 1
ATOM 2620 C C . LEU A 1 344 ? 61.45264 20.39590 56.93475 1.000 15.03825 344 LEU A C 1
ATOM 2621 O O . LEU A 1 344 ? 62.36246 20.67081 56.13859 1.000 15.26824 344 LEU A O 1
ATOM 2626 N N . PHE A 1 345 ? 61.67410 19.72368 58.06526 1.000 13.85526 345 PHE A N 1
ATOM 2627 C CA . PHE A 1 345 ? 62.99191 19.20141 58.41266 1.000 13.05614 345 PHE A CA 1
ATOM 2628 C C . PHE A 1 345 ? 63.13908 17.71225 58.10343 1.000 16.53027 345 PHE A C 1
ATOM 2629 O O . PHE A 1 345 ? 64.16910 17.12121 58.44538 1.000 16.85579 345 PHE A O 1
ATOM 2637 N N . GLU A 1 346 ? 62.13848 17.09534 57.46123 1.000 16.53271 346 GLU A N 1
ATOM 2638 C CA . GLU A 1 346 ? 62.10858 15.63738 57.34457 1.000 20.27284 346 GLU A CA 1
ATOM 2639 C C . GLU A 1 346 ? 63.35695 15.08549 56.66135 1.000 20.52838 346 GLU A C 1
ATOM 2640 O O . GLU A 1 346 ? 63.83370 14.00260 57.01770 1.000 21.58815 346 GLU A O 1
ATOM 2646 N N . MET A 1 347 ? 63.89485 15.80267 55.67892 1.000 18.36109 347 MET A N 1
ATOM 2647 C CA . MET A 1 347 ? 65.00087 15.28722 54.88252 1.000 20.55123 347 MET A CA 1
ATOM 2648 C C . MET A 1 347 ? 66.35563 15.84033 55.30220 1.000 22.02391 347 MET A C 1
ATOM 2649 O O . MET A 1 347 ? 67.36119 15.55284 54.64315 1.000 23.53646 347 MET A O 1
ATOM 2654 N N . LEU A 1 348 ? 66.41827 16.62213 56.37334 1.000 16.94645 348 LEU A N 1
ATOM 2655 C CA . LEU A 1 348 ? 67.70494 17.13343 56.81265 1.000 17.64625 348 LEU A CA 1
ATOM 2656 C C . LEU A 1 348 ? 68.47777 16.07697 57.59297 1.000 19.08465 348 LEU A C 1
ATOM 2657 O O . LEU A 1 348 ? 67.90104 15.20689 58.25322 1.000 21.29436 348 LEU A O 1
ATOM 2662 N N . ASN A 1 349 ? 69.79644 16.16726 57.50902 1.000 17.38099 349 ASN A N 1
ATOM 2663 C CA . ASN A 1 349 ? 70.68315 15.29819 58.27001 1.000 19.59908 349 ASN A CA 1
ATOM 2664 C C . ASN A 1 349 ? 70.51339 15.57380 59.76462 1.000 19.20227 349 ASN A C 1
ATOM 2665 O O . ASN A 1 349 ? 70.75933 16.70499 60.20295 1.000 16.78151 349 ASN A O 1
ATOM 2670 N N . PRO A 1 350 ? 70.10355 14.58625 60.57595 1.000 17.82861 350 PRO A N 1
ATOM 2671 C CA . PRO A 1 350 ? 69.82811 14.89142 61.99316 1.000 20.36010 350 PRO A CA 1
ATOM 2672 C C . PRO A 1 350 ? 71.05823 15.33430 62.75865 1.000 19.70363 350 PRO A C 1
ATOM 2673 O O . PRO A 1 350 ? 70.95774 16.22389 63.61256 1.000 17.75759 350 PRO A O 1
ATOM 2677 N N . GLU A 1 351 ? 72.22506 14.76028 62.46541 1.000 19.02263 351 GLU A N 1
ATOM 2678 C CA . GLU A 1 351 ? 73.44623 15.21192 63.12307 1.000 20.88349 351 GLU A CA 1
ATOM 2679 C C . GLU A 1 351 ? 73.75232 16.67054 62.78919 1.000 18.41847 351 GLU A C 1
ATOM 2680 O O . GLU A 1 351 ? 74.19883 17.43008 63.65380 1.000 18.64906 351 GLU A O 1
ATOM 2686 N N . LYS A 1 352 ? 73.52382 17.08255 61.53715 1.000 16.39642 352 LYS A N 1
ATOM 2687 C CA . LYS A 1 352 ? 73.70704 18.48717 61.18295 1.000 17.07609 352 LYS A CA 1
ATOM 2688 C C . LYS A 1 352 ? 72.70167 19.36593 61.91285 1.000 15.42722 352 LYS A C 1
ATOM 2689 O O . LYS A 1 352 ? 73.03885 20.47091 62.36031 1.000 16.13146 352 LYS A O 1
ATOM 2695 N N . CYS A 1 353 ? 71.46341 18.89044 62.05894 1.000 14.44500 353 CYS A N 1
ATOM 2696 C CA . CYS A 1 353 ? 70.49213 19.63968 62.85233 1.000 13.69246 353 CYS A CA 1
ATOM 2697 C C . CYS A 1 353 ? 70.96090 19.82081 64.29121 1.000 16.01764 353 CYS A C 1
ATOM 2698 O O . CYS A 1 353 ? 70.78217 20.90169 64.86587 1.000 14.54186 353 CYS A O 1
ATOM 2701 N N . ASP A 1 354 ? 71.54412 18.77729 64.89822 1.000 16.27753 354 ASP A N 1
ATOM 2702 C CA . ASP A 1 354 ? 72.08836 18.91411 66.25165 1.000 16.28467 354 ASP A CA 1
ATOM 2703 C C . ASP A 1 354 ? 73.19581 19.96770 66.29731 1.000 17.82225 354 ASP A C 1
ATOM 2704 O O . ASP A 1 354 ? 73.24192 20.79637 67.21570 1.000 16.78842 354 AS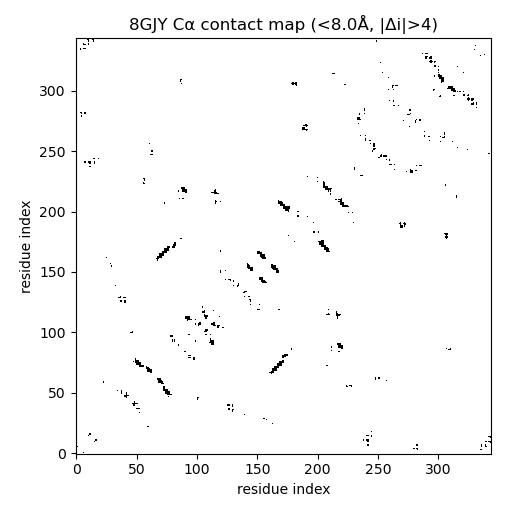P A O 1
ATOM 2709 N N . GLU A 1 355 ? 74.11535 19.93812 65.32231 1.000 15.03137 355 GLU A N 1
ATOM 2710 C CA . GLU A 1 355 ? 75.17027 20.94794 65.25791 1.000 15.15791 355 GLU A CA 1
ATOM 2711 C C . GLU A 1 355 ? 74.59307 22.35126 65.13293 1.000 15.11570 355 GLU A C 1
ATOM 2712 O O . GLU A 1 355 ? 75.06688 23.28445 65.79093 1.000 16.30661 355 GLU A O 1
ATOM 2718 N N . LEU A 1 356 ? 73.58287 22.52941 64.27800 1.000 13.69643 356 LEU A N 1
ATOM 2719 C CA . LEU A 1 356 ? 72.96181 23.84257 64.15327 1.000 11.47296 356 LEU A CA 1
ATOM 2720 C C . LEU A 1 356 ? 72.29006 24.25103 65.45890 1.000 12.71531 356 LEU A C 1
ATOM 2721 O O . LEU A 1 356 ? 72.34734 25.42463 65.85561 1.000 14.04672 356 LEU A O 1
ATOM 2726 N N . ALA A 1 357 ? 71.63376 23.30289 66.13644 1.000 12.99454 357 ALA A N 1
ATOM 2727 C CA . ALA A 1 357 ? 70.99242 23.64156 67.40374 1.000 14.51094 357 ALA A CA 1
ATOM 2728 C C . ALA A 1 357 ? 72.01307 24.13116 68.42029 1.000 15.09125 357 ALA A C 1
ATOM 2729 O O . ALA A 1 357 ? 71.75287 25.09149 69.15799 1.000 14.95735 357 ALA A O 1
ATOM 2731 N N . ASP A 1 358 ? 73.17997 23.48520 68.47446 1.000 13.77546 358 ASP A N 1
ATOM 2732 C CA . ASP A 1 358 ? 74.23083 23.95460 69.37281 1.000 15.04921 358 ASP A CA 1
ATOM 2733 C C . ASP A 1 358 ? 74.66309 25.37592 69.02374 1.000 15.37673 358 ASP A C 1
ATOM 2734 O O . ASP A 1 358 ? 74.89389 26.19743 69.91905 1.000 15.86067 358 ASP A O 1
ATOM 2739 N N . ARG A 1 359 ? 74.80026 25.68697 67.72610 1.000 14.35468 359 ARG A N 1
ATOM 2740 C CA . ARG A 1 359 ? 75.14303 27.05255 67.32995 1.000 14.62082 359 ARG A CA 1
ATOM 2741 C C . ARG A 1 359 ? 74.05945 28.03874 67.75032 1.000 14.68205 359 ARG A C 1
ATOM 2742 O O . ARG A 1 359 ? 74.36347 29.13185 68.24257 1.000 14.90861 359 ARG A O 1
ATOM 2750 N N . VAL A 1 360 ? 72.78888 27.66832 67.57333 1.000 13.18273 360 VAL A N 1
ATOM 2751 C CA . VAL A 1 360 ? 71.70526 28.57078 67.94698 1.000 13.44955 360 VAL A CA 1
ATOM 2752 C C . VAL A 1 360 ? 71.72793 28.82667 69.44990 1.000 15.00668 360 VAL A C 1
ATOM 2753 O O . VAL A 1 360 ? 71.49584 29.95547 69.90528 1.000 14.18816 360 VAL A O 1
ATOM 2757 N N . ASN A 1 361 ? 72.02865 27.79741 70.24938 1.000 14.15334 361 ASN A N 1
ATOM 2758 C CA . ASN A 1 361 ? 72.11679 28.02751 71.68395 1.000 14.43390 361 ASN A CA 1
ATOM 2759 C C . ASN A 1 361 ? 73.24773 28.99192 72.02776 1.000 16.27023 361 ASN A C 1
ATOM 2760 O O . ASN A 1 361 ? 73.11642 29.79439 72.96159 1.000 16.47230 361 ASN A O 1
ATOM 2765 N N . LYS A 1 362 ? 74.36419 28.94168 71.28961 1.000 14.75267 362 LYS A N 1
ATOM 2766 C CA . LYS A 1 362 ? 75.43220 29.90774 71.54773 1.000 14.25154 362 LYS A CA 1
ATOM 2767 C C . LYS A 1 362 ? 74.97541 31.33335 71.25769 1.000 12.60571 362 LYS A C 1
ATOM 2768 O O . LYS A 1 362 ? 75.37030 32.27361 71.96391 1.000 15.44858 362 LYS A O 1
ATOM 2774 N N . ILE A 1 363 ? 74.17580 31.52727 70.20122 1.000 13.71289 363 ILE A N 1
ATOM 2775 C CA . ILE A 1 363 ? 73.62412 32.85163 69.91743 1.000 12.89536 363 ILE A CA 1
ATOM 2776 C C . ILE A 1 363 ? 72.72136 33.28568 71.06526 1.000 13.50984 363 ILE A C 1
ATOM 2777 O O . ILE A 1 363 ? 72.79050 34.42942 71.53073 1.000 15.23331 363 ILE A O 1
ATOM 2782 N N . LEU A 1 364 ? 71.86566 32.37338 71.54343 1.000 13.87652 364 LEU A N 1
ATOM 2783 C CA . LEU A 1 364 ? 70.96881 32.69638 72.64997 1.000 13.48269 364 LEU A CA 1
ATOM 2784 C C . LEU A 1 364 ? 71.74220 33.09793 73.89918 1.000 15.18167 364 LEU A C 1
ATOM 2785 O O . LEU A 1 364 ? 71.30941 33.98126 74.65138 1.000 15.95505 364 LEU A O 1
ATOM 2790 N N . LYS A 1 365 ? 72.87451 32.44254 74.15918 1.000 12.92472 365 LYS A N 1
ATOM 2791 C CA . LYS A 1 365 ? 73.61771 32.73541 75.38443 1.000 14.55728 365 LYS A CA 1
ATOM 2792 C C . LYS A 1 365 ? 74.27749 34.10826 75.33474 1.000 14.64532 365 LYS A C 1
ATOM 2793 O O . LYS A 1 365 ? 74.37356 34.79527 76.35866 1.000 18.73197 365 LYS A O 1
ATOM 2799 N N . GLN A 1 366 ? 74.79467 34.50618 74.16611 1.000 13.45785 366 GLN A N 1
ATOM 2800 C CA . GLN A 1 366 ? 75.54413 35.75872 74.03284 1.000 17.22497 366 GLN A CA 1
ATOM 2801 C C . GLN A 1 366 ? 75.11879 36.48285 72.76531 1.000 13.91244 366 GLN A C 1
ATOM 2802 O O . GLN A 1 366 ? 75.92844 36.71371 71.86039 1.000 14.22415 366 GLN A O 1
ATOM 2808 N N . PRO A 1 367 ? 73.85293 36.89085 72.66295 1.000 12.38615 367 PRO A N 1
ATOM 2809 C CA . PRO A 1 367 ? 73.39613 37.45555 71.38192 1.000 12.27159 367 PRO A CA 1
ATOM 2810 C C . PRO A 1 367 ? 74.00035 38.80821 71.08155 1.000 13.55483 367 PRO A C 1
ATOM 2811 O O . PRO A 1 367 ? 74.34832 39.07800 69.92391 1.000 12.74893 367 PRO A O 1
ATOM 2815 N N . GLY A 1 368 ? 74.15173 39.66981 72.08367 1.000 13.29499 368 GLY A N 1
ATOM 2816 C CA . GLY A 1 368 ? 74.75663 40.96254 71.82049 1.000 13.05720 368 GLY A CA 1
ATOM 2817 C C . GLY A 1 368 ? 76.15844 40.83087 71.25916 1.000 13.76153 368 GLY A C 1
ATOM 2818 O O . GLY A 1 368 ? 76.52097 41.52355 70.30517 1.000 15.47129 368 GLY A O 1
ATOM 2819 N N . GLN A 1 369 ? 76.95811 39.91727 71.82650 1.000 13.56169 369 GLN A N 1
ATOM 2820 C CA . GLN A 1 369 ? 78.31872 39.73499 71.33199 1.000 15.05193 369 GLN A CA 1
ATOM 2821 C C . GLN A 1 369 ? 78.32232 39.16375 69.92378 1.000 13.46127 369 GLN A C 1
ATOM 2822 O O . GLN A 1 369 ? 79.15410 39.56097 69.09827 1.000 14.34422 369 GLN A O 1
ATOM 2828 N N . VAL A 1 370 ? 77.40900 38.23468 69.61758 1.000 12.59445 370 VAL A N 1
ATOM 2829 C CA . VAL A 1 370 ? 77.31650 37.71707 68.25413 1.000 11.85719 370 VAL A CA 1
ATOM 2830 C C . VAL A 1 370 ? 77.01316 38.85200 67.28394 1.000 12.33331 370 VAL A C 1
ATOM 2831 O O . VAL A 1 370 ? 77.68213 39.00648 66.25331 1.000 12.32773 370 VAL A O 1
ATOM 2835 N N . LEU A 1 371 ? 76.02249 39.68209 67.62139 1.000 12.76912 371 LEU A N 1
ATOM 2836 C CA . LEU A 1 371 ? 75.63048 40.77679 66.73238 1.000 12.10609 371 LEU A CA 1
ATOM 2837 C C . LEU A 1 371 ? 76.76840 41.77658 66.55379 1.000 13.73711 371 LEU A C 1
ATOM 2838 O O . LEU A 1 371 ? 77.03160 42.23496 65.43343 1.000 12.27922 371 LEU A O 1
ATOM 2843 N N . ILE A 1 372 ? 77.47072 42.11333 67.63977 1.000 12.73238 372 ILE A N 1
ATOM 2844 C CA . ILE A 1 372 ? 78.58459 43.05738 67.56821 1.000 13.07685 372 ILE A CA 1
ATOM 2845 C C . ILE A 1 372 ? 79.69174 42.53104 66.65877 1.000 14.47167 372 ILE A C 1
ATOM 2846 O O . ILE A 1 372 ? 80.28348 43.29003 65.87480 1.000 14.77728 372 ILE A O 1
ATOM 2851 N N . ARG A 1 373 ? 79.96978 41.22040 66.72523 1.000 13.35501 373 ARG A N 1
ATOM 2852 C CA . ARG A 1 373 ? 80.98248 40.61746 65.85704 1.000 14.79566 373 ARG A CA 1
ATOM 2853 C C . ARG A 1 373 ? 80.63118 40.77080 64.38760 1.000 13.94770 373 ARG A C 1
ATOM 2854 O O . ARG A 1 373 ? 81.52673 40.88425 63.53732 1.000 14.44776 373 ARG A O 1
ATOM 2862 N N . LEU A 1 374 ? 79.33891 40.72496 64.05902 1.000 12.62408 374 LEU A N 1
ATOM 2863 C CA . LEU A 1 374 ? 78.91608 40.83127 62.66617 1.000 12.01171 374 LEU A CA 1
ATOM 2864 C C . LEU A 1 374 ? 78.77911 42.27795 62.20227 1.000 15.27394 374 LEU A C 1
ATOM 2865 O O . LEU A 1 374 ? 79.00453 42.56926 61.02074 1.000 16.72043 374 LEU A O 1
ATOM 2870 N N . ILE A 1 375 ? 78.41990 43.19801 63.10389 1.000 13.46874 375 ILE A N 1
ATOM 2871 C CA . ILE A 1 375 ? 78.32016 44.60975 62.74110 1.000 13.13613 375 ILE A CA 1
ATOM 2872 C C . ILE A 1 375 ? 79.69944 45.20571 62.47146 1.000 17.01446 375 ILE A C 1
ATOM 2873 O O . ILE A 1 375 ? 79.86535 46.04416 61.57341 1.000 20.11389 375 ILE A O 1
ATOM 2878 N N . LYS A 1 376 ? 80.69786 44.80803 63.25616 1.000 15.05225 376 LYS A N 1
ATOM 2879 C CA . LYS A 1 376 ? 82.04097 45.37239 63.21636 1.000 17.35114 376 LYS A CA 1
ATOM 2880 C C . LYS A 1 376 ? 82.03656 46.88939 63.34471 1.000 22.16534 376 LYS A C 1
ATOM 2881 O O . LYS A 1 376 ? 81.28373 47.43609 64.15027 1.000 23.80429 376 LYS A O 1
#

Sequence (344 aa):
WESLNTTLNRFTDNVVKFRRDSRTKALKCWRPIVDGIVDYVKRKDDRFHALSVFHKGSYYERSKVGEPDEFDLLMLVMDNLELYEPPIGFTTVMIDQGEEKPWKRDECVNRRGMLNATRVKAVFKRLADEAIQDMKSKGHWRNVTVKSGGTAVTLKISKDGREYSVDLTTLGIKDNTWPEDAEEWKTRQRKGWPKRNNLVHDIHEMGCHLVTKQPKGRGFLWCYSFSEAEKKLFLNSCRRQVVVLRILKALREELELQPLKSYHLKTLLLYECESSQPSSARQWSKDALSERFLDLLKRLEKCLRSKECPHYFIKDLNLFEMLNPEKCDELADRVNKILKQPGQVLIRLIK

Secondary structure (DSSP, 8-state):
---HHHHHHHHIIIIIHHHHHHHHHHHHHHHHHHHHHHHHHHHH-GGGTTEEEE--S--EE--STTS-EEEEEEEEEGGG-B--PPTTEE--BPPGGGTGGGGGGG-B-TTSBB-HHHHHHHHHHHHHHHHHHHHHTT--TTEEEPPSSSSEEEEEEETTEEEEEEEEEEEEE-SPPGGGTHHHH---SSSS-HHHHHHHHHH-EEEES------TT-EEEE-HHHHHHHH----HHHHHHHHHHHHHHTT-TT--HHHHHHHHHHHHHHS-SGGGGSGGGHHHHHHHHHHHHHHHHHHT--B-SSSTT-BTTTTS-HHHHHHHHHHHHHHHHSHHHHHHHHH-

Foldseek 3Di:
DDDPLVLLVLLCVFLLVVVVVVVVVVCVVCVVLVVLLLVQLLVPAVLSVQKDWDDFPDFWAQAAPVDATEGETEIESAVFAAVVDPQQKDFDQTDPVSQVSCPVQDQADPRRTGQLQSVQVVSLVSSQVSCVVQVVVVDQPQWDFDPDDSWTWIWGDDPHHIYIYTYKYKYHYQAADPLQVCQLVPDFDPPPHNVLSVVLRRRHFMWISDPDPVHSRMTGTGSRVSLVSRPPLFCLVVLLSSVSSVCHVVVLPPDDSQLLSQLSSVVCRVVVDSVCGDSVNSVVVNLVSLVVLLVCLQVLARAGNRRRPDGPSPPPDNVSSNVSSVVSVVCSVPVSVVSVVVSD

Solvent-accessible surface area: 17470 Å² total; per-residue (Å²): 276,68,37,39,30,62,4,0,58,80,0,29,89,75,20,4,93,133,22,107,62,8,70,55,108,0,60,138,15,13,115,62,14,1,66,27,0,10,71,17,0,78,142,111,6,83,7,0,99,21,0,36,35,33,142,39,38,31,33,7,34,51,28,86,139,79,103,34,7,76,3,45,9,4,0,6,1,73,38,3,56,30,198,217,54,61,67,2,24,26,61,2,114,6,96,148,68,50,37,173,45,2,101,122,72,130,0,6,49,229,189,1,34,0,6,0,62,94,0,19,45,4,0,44,137,16,0,75,75,1,4,95,35,47,61,89,127,32,93,42,178,95,4,65,23,68,104,46,66,113,33,1,2,0,74,5,54,110,127,78,40,97,5,12,0,50,4,11,0,0,0,26,19,48,77,14,7,160,54,0,67,54,0,90,105,38,166,38,134,46,30,4,143,209,100,41,8,95,62,0,24,101,38,0,1,5,2,6,4,85,59,35,159,94,229,18,52,20,0,24,33,18,4,17,48,1,7,63,76,10,32,167,162,55,4,37,61,39,0,1,101,0,6,15,3,4,7,11,82,26,63,5,38,49,2,92,12,57,7,4,17,1,4,0,1,34,11,0,16,46,21,30,21,80,194,54,0,36,160,119,14,1,23,101,15,0,45,24,3,4,113,55,4,23,123,6,0,102,61,53,96,0,50,13,0,0,2,99,101,45,28,33,1,123,105,33,92,79,121,73,0,53,89,5,0,79,117,0,43,152,6,30,136,109,18,19,107,30,0,68,186,28,28,204